Protein AF-A0A662MWC7-F1 (afdb_monomer)

Mean predicted aligned error: 15.46 Å

Radius of gyration: 31.75 Å; Cα contacts (8 Å, |Δi|>4): 359; chains: 1; bounding box: 91×91×70 Å

pLDDT: mean 76.01, std 22.94, range [24.81, 98.19]

Nearest PDB structures (foldseek):
  7fi3-assembly4_D  TM=7.660E-01  e=2.149E-28  Thermococcus kodakarensis KOD1
  3pam-assembly2_B  TM=5.830E-01  e=8.153E-03  Bartonella henselae
  2noo-assembly1_A  TM=5.501E-01  e=2.279E-02  Escherichia coli K-12
  8j5u-assembly1_A  TM=5.931E-01  e=1.239E-01  Mycobacterium tuberculosis H37Rv
  4i8c-assembly1_A  TM=5.454E-01  e=1.166E-01  Escherichia coli K-12

Foldseek 3Di:
DQVVCVVVVWGWDADPLAIDTNNHGAEAEEEAEQPDPSNVVLVVVQVVVVNNHHHYHYHHDHDVVSCCVPLVDDCVVVPHQYYRDDDDFDADDPQDLPPLVPQQDLNDDDSPNNPDHDDPVNPPFDFLQNLCCVCQVHDNLNSLVVLVADQCNDPVSCVVRRRPGLNQLSCCSNVQDGPRDGPPDPSSSVRSVSSSVSRSVVPDPDDDDDDDDDDDDDDPQKDFPDARPTPGCVDPNRVVRIDGHDDPQDFDQDFDADDDPDDDGDGDGDRDRDDDDDDDDDDDDDDDDDDDPPPVVVVCVVVVVVVVVPD

Secondary structure (DSSP, 8-state):
-HHHHHHTT--EEEETTEEEETTEE-EEEEEEESSSTHHHHHHHHHHHHHHHT-EEEEEEE-HHHHHHHHTSS-GGG---SEE---PPP----TT-SSHHHHHT-TTS---GGGT----GGG-----HHHHHHHHTTT-HHHHHHHHT-SSS-SHHHHGGGTT--HHHHHHHHHHSEETTEE--SHHHHHHHHHHHHHHHHHH---PPP----------TTEEES--BTTTBTTSHHHHHTEEEPPP-------------SSS---------------------------SSTTSSSTTTHHHHHSSSS--

Structure (mmCIF, N/CA/C/O backbone):
data_AF-A0A662MWC7-F1
#
_entry.id   AF-A0A662MWC7-F1
#
loop_
_atom_site.group_PDB
_atom_site.id
_atom_site.type_symbol
_atom_site.label_atom_id
_atom_site.label_alt_id
_atom_site.label_comp_id
_atom_site.label_asym_id
_atom_site.label_entity_id
_atom_site.label_seq_id
_atom_site.pdbx_PDB_ins_code
_atom_site.Cartn_x
_atom_site.Cartn_y
_atom_site.Cartn_z
_atom_site.occupancy
_atom_site.B_iso_or_equiv
_atom_site.auth_seq_id
_atom_site.auth_comp_id
_atom_site.auth_asym_id
_atom_site.auth_atom_id
_atom_site.pdbx_PDB_model_num
ATOM 1 N N . ALA A 1 1 ? 4.818 -7.462 18.284 1.00 73.12 1 ALA A N 1
ATOM 2 C CA . ALA A 1 1 ? 3.768 -6.506 18.697 1.00 73.12 1 ALA A CA 1
ATOM 3 C C . ALA A 1 1 ? 3.954 -6.048 20.146 1.00 73.12 1 ALA A C 1
ATOM 5 O O . ALA A 1 1 ? 4.579 -5.020 20.323 1.00 73.12 1 ALA A O 1
ATOM 6 N N . ALA A 1 2 ? 3.540 -6.799 21.178 1.00 84.25 2 ALA A N 1
ATOM 7 C CA . ALA A 1 2 ? 3.626 -6.328 22.576 1.00 84.25 2 ALA A CA 1
ATOM 8 C C . ALA A 1 2 ? 5.040 -5.892 23.018 1.00 84.25 2 ALA A C 1
ATOM 10 O O . ALA A 1 2 ? 5.205 -4.824 23.593 1.00 84.25 2 ALA A O 1
ATOM 11 N N . LYS A 1 3 ? 6.078 -6.664 22.657 1.00 85.75 3 LYS A N 1
ATOM 12 C CA . LYS A 1 3 ? 7.483 -6.291 22.910 1.00 85.75 3 LYS A CA 1
ATOM 13 C C . LYS A 1 3 ? 7.921 -5.008 22.191 1.00 85.75 3 LYS A C 1
ATOM 15 O O . LYS A 1 3 ? 8.756 -4.295 22.721 1.00 85.75 3 LYS A O 1
ATOM 20 N N . GLU A 1 4 ? 7.391 -4.736 20.998 1.00 80.19 4 GLU A N 1
ATOM 21 C CA . GLU A 1 4 ? 7.702 -3.512 20.240 1.00 80.19 4 GLU A CA 1
ATOM 22 C C . GLU A 1 4 ? 7.032 -2.300 20.888 1.00 80.19 4 GLU A C 1
ATOM 24 O O . GLU A 1 4 ? 7.692 -1.309 21.166 1.00 80.19 4 GLU A O 1
ATOM 29 N N . VAL A 1 5 ? 5.746 -2.424 21.226 1.00 85.38 5 VAL A N 1
ATOM 30 C CA . VAL A 1 5 ? 4.970 -1.374 21.903 1.00 85.38 5 VAL A CA 1
ATOM 31 C C . VAL A 1 5 ? 5.592 -1.007 23.260 1.00 85.38 5 VAL A C 1
ATOM 33 O O . VAL A 1 5 ? 5.710 0.172 23.587 1.00 85.38 5 VAL A O 1
ATOM 36 N N . ALA A 1 6 ? 6.100 -2.003 23.996 1.00 89.69 6 ALA A N 1
ATOM 37 C CA . ALA A 1 6 ? 6.803 -1.794 25.261 1.00 89.69 6 ALA A CA 1
ATOM 38 C C . ALA A 1 6 ? 8.090 -0.962 25.125 1.00 89.69 6 ALA A C 1
ATOM 40 O O . ALA A 1 6 ? 8.406 -0.189 26.027 1.00 89.69 6 ALA A O 1
ATOM 41 N N . LYS A 1 7 ? 8.819 -1.059 24.000 1.00 90.19 7 LYS A N 1
ATOM 42 C CA . LYS A 1 7 ? 10.012 -0.221 23.754 1.00 90.19 7 LYS A CA 1
ATOM 43 C C . LYS A 1 7 ? 9.661 1.266 23.673 1.00 90.19 7 LYS A C 1
ATOM 45 O O . LYS A 1 7 ? 10.505 2.102 23.975 1.00 90.19 7 LYS A O 1
ATOM 50 N N . SER A 1 8 ? 8.429 1.584 23.283 1.00 86.75 8 SER A N 1
ATOM 51 C CA . SER A 1 8 ? 7.905 2.949 23.214 1.00 86.75 8 SER A CA 1
ATOM 52 C C . SER A 1 8 ? 7.228 3.404 24.513 1.00 86.75 8 SER A C 1
ATOM 54 O O . SER A 1 8 ? 6.615 4.463 24.522 1.00 86.75 8 SER A O 1
ATOM 56 N N . GLY A 1 9 ? 7.326 2.633 25.605 1.00 92.62 9 GLY A N 1
ATOM 57 C CA . GLY A 1 9 ? 6.738 2.990 26.902 1.00 92.62 9 GLY A CA 1
ATOM 58 C C . GLY A 1 9 ? 5.233 2.732 27.017 1.00 92.62 9 GLY A C 1
ATOM 59 O O . GLY A 1 9 ? 4.618 3.183 27.978 1.00 92.62 9 GLY A O 1
ATOM 60 N N . HIS A 1 10 ? 4.654 1.999 26.066 1.00 95.06 10 HIS A N 1
ATOM 61 C CA . HIS A 1 10 ? 3.232 1.671 26.017 1.00 95.06 10 HIS A CA 1
ATOM 62 C C . HIS A 1 10 ? 2.989 0.187 26.318 1.00 95.06 10 HIS A C 1
ATOM 64 O O . HIS A 1 10 ? 3.898 -0.646 26.276 1.00 95.06 10 HIS A O 1
ATOM 70 N N . THR A 1 11 ? 1.740 -0.178 26.575 1.00 95.56 11 THR A N 1
ATOM 71 C CA . THR A 1 11 ? 1.322 -1.549 26.877 1.00 95.56 11 THR A CA 1
ATOM 72 C C . THR A 1 11 ? 0.333 -2.064 25.838 1.00 95.56 11 THR A C 1
ATOM 74 O O . THR A 1 11 ? -0.548 -1.345 25.380 1.00 95.56 11 THR A O 1
ATOM 77 N N . LEU A 1 12 ? 0.481 -3.333 25.449 1.00 95.56 12 LEU A N 1
ATOM 78 C CA . LEU A 1 12 ? -0.471 -4.047 24.597 1.00 95.56 12 LEU A CA 1
ATOM 79 C C . LEU A 1 12 ? -0.677 -5.445 25.169 1.00 95.56 12 LEU A C 1
ATOM 81 O O . LEU A 1 12 ? 0.253 -6.255 25.195 1.00 95.56 12 LEU A O 1
ATOM 85 N N . GLU A 1 13 ? -1.895 -5.735 25.598 1.00 95.44 13 GLU A N 1
ATOM 86 C CA . GLU A 1 13 ? -2.223 -6.959 26.322 1.00 95.44 13 GLU A CA 1
ATOM 87 C C . GLU A 1 13 ? -3.579 -7.525 25.904 1.00 95.44 13 GLU A C 1
ATOM 89 O O . GLU A 1 13 ? -4.449 -6.808 25.412 1.00 95.44 13 GLU A O 1
ATOM 94 N N . LYS A 1 14 ? -3.758 -8.837 26.085 1.00 95.50 14 LYS A N 1
ATOM 95 C CA . LYS A 1 14 ? -5.033 -9.514 25.840 1.00 95.50 14 LYS A CA 1
ATOM 96 C C . LYS A 1 14 ? -5.654 -9.910 27.179 1.00 95.50 14 LYS A C 1
ATOM 98 O O . LYS A 1 14 ? -5.115 -10.784 27.852 1.00 95.50 14 LYS A O 1
ATOM 103 N N . LYS A 1 15 ? -6.774 -9.285 27.546 1.00 94.94 15 LYS A N 1
ATOM 104 C CA . LYS A 1 15 ? -7.558 -9.550 28.766 1.00 94.94 15 LYS A CA 1
ATOM 105 C C . LYS A 1 15 ? -8.944 -10.039 28.367 1.00 94.94 15 LYS A C 1
ATOM 107 O O . LYS A 1 15 ? -9.547 -9.472 27.463 1.00 94.94 15 LYS A O 1
ATOM 112 N N . ASP A 1 16 ? -9.417 -11.126 28.973 1.00 93.75 16 ASP A N 1
ATOM 113 C CA . ASP A 1 16 ? -10.750 -11.700 28.709 1.00 93.75 16 ASP A CA 1
ATOM 114 C C . ASP A 1 16 ? -11.055 -11.916 27.215 1.00 93.75 16 ASP A C 1
ATOM 116 O O . ASP A 1 16 ? -12.152 -11.683 26.713 1.00 93.75 16 ASP A O 1
ATOM 120 N N . GLY A 1 17 ? -10.033 -12.335 26.461 1.00 94.56 17 GLY A N 1
ATOM 121 C CA . GLY A 1 17 ? -10.140 -12.558 25.020 1.00 94.56 17 GLY A CA 1
ATOM 122 C C . GLY A 1 17 ? -10.140 -11.286 24.162 1.00 94.56 17 GLY A C 1
ATOM 123 O O . GLY A 1 17 ? -10.135 -11.416 22.937 1.00 94.56 17 GLY A O 1
ATOM 124 N N . LYS A 1 18 ? -10.073 -10.089 24.757 1.00 96.69 18 LYS A N 1
ATOM 125 C CA . LYS A 1 18 ? -10.023 -8.795 24.066 1.00 96.69 18 LYS A CA 1
ATOM 126 C C . LYS A 1 18 ? -8.656 -8.115 24.177 1.00 96.69 18 LYS A C 1
ATOM 128 O O . LYS A 1 18 ? -7.954 -8.272 25.170 1.00 96.69 18 LYS A O 1
ATOM 133 N N . TRP A 1 19 ? -8.260 -7.387 23.138 1.00 96.88 19 TRP A N 1
ATOM 134 C CA . TRP A 1 19 ? -7.019 -6.614 23.098 1.00 96.88 19 TRP A CA 1
ATOM 135 C C . TRP A 1 19 ? -7.206 -5.235 23.727 1.00 96.88 19 TRP A C 1
ATOM 137 O O . TRP A 1 19 ? -8.178 -4.545 23.421 1.00 96.88 19 TRP A O 1
ATOM 147 N N . TYR A 1 20 ? -6.232 -4.828 24.536 1.00 96.31 20 TYR A N 1
ATOM 148 C CA . TYR A 1 20 ? -6.162 -3.531 25.196 1.00 96.31 20 TYR A CA 1
ATOM 149 C C . TYR A 1 20 ? -4.807 -2.880 24.930 1.00 96.31 20 TYR A C 1
ATOM 151 O O . TYR A 1 20 ? -3.774 -3.544 25.031 1.00 96.31 20 TYR A O 1
ATOM 159 N N . PHE A 1 21 ? -4.823 -1.593 24.596 1.00 95.12 21 PHE A N 1
ATOM 160 C CA . PHE A 1 21 ? -3.651 -0.735 24.474 1.00 95.12 21 PHE A CA 1
ATOM 161 C C . PHE A 1 21 ? -3.729 0.326 25.572 1.00 95.12 21 PHE A C 1
ATOM 163 O O . PHE A 1 21 ? -4.716 1.051 25.637 1.00 95.12 21 PHE A O 1
ATOM 170 N N . ASP A 1 22 ? -2.741 0.378 26.465 1.00 95.88 22 ASP A N 1
ATOM 171 C CA . ASP A 1 22 ? -2.746 1.269 27.641 1.00 95.88 22 ASP A CA 1
ATOM 172 C C . ASP A 1 22 ? -4.031 1.203 28.476 1.00 95.88 22 ASP A C 1
ATOM 174 O O . ASP A 1 22 ? -4.549 2.203 28.963 1.00 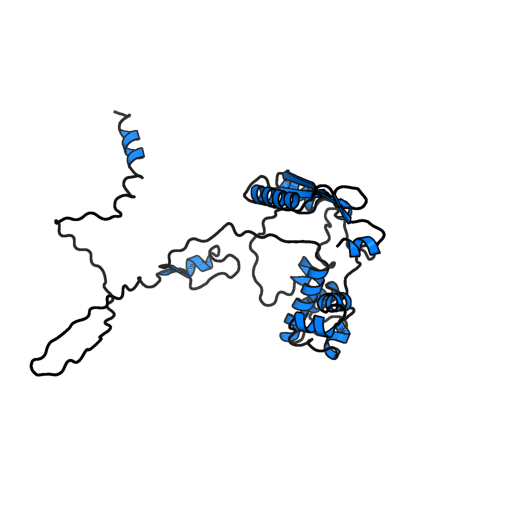95.88 22 ASP A O 1
ATOM 178 N N . GLY A 1 23 ? -4.556 -0.012 28.645 1.00 95.00 23 GLY A N 1
ATOM 179 C CA . GLY A 1 23 ? -5.786 -0.261 29.397 1.00 95.00 23 GLY A CA 1
ATOM 180 C C . GLY A 1 23 ? -7.081 0.062 28.644 1.00 95.00 23 GLY A C 1
ATOM 181 O O . GLY A 1 23 ? -8.147 -0.319 29.122 1.00 95.00 23 GLY A O 1
ATOM 182 N N . GLU A 1 24 ? -7.012 0.660 27.453 1.00 95.62 24 GLU A N 1
ATOM 183 C CA . GLU A 1 24 ? -8.168 0.962 26.605 1.00 95.62 24 GLU A CA 1
ATOM 184 C C . GLU A 1 24 ? -8.395 -0.137 25.553 1.00 95.62 24 GLU A C 1
ATOM 186 O O . GLU A 1 24 ? -7.431 -0.615 24.948 1.00 95.62 24 GLU A O 1
ATOM 191 N N . PRO A 1 25 ? -9.643 -0.569 25.286 1.00 95.44 25 PRO A N 1
ATOM 192 C CA . PRO A 1 25 ? -9.911 -1.569 24.258 1.00 95.44 25 PRO A CA 1
ATOM 193 C C . PRO A 1 25 ? -9.405 -1.125 22.882 1.00 95.44 25 PRO A C 1
ATOM 195 O O . PRO A 1 25 ? -9.712 -0.028 22.414 1.00 95.44 25 PRO A O 1
ATOM 198 N N . VAL A 1 26 ? -8.710 -2.014 22.172 1.00 95.12 26 VAL A N 1
ATOM 199 C CA . VAL A 1 26 ? -8.288 -1.749 20.792 1.00 95.12 26 VAL A CA 1
ATOM 200 C C . VAL A 1 26 ? -9.518 -1.790 19.883 1.00 95.12 26 VAL A C 1
ATOM 202 O O . VAL A 1 26 ? -10.005 -2.866 19.512 1.00 95.12 26 VAL A O 1
ATOM 205 N N . LYS A 1 27 ? -10.038 -0.602 19.550 1.00 95.06 27 LYS A N 1
ATOM 206 C CA . LYS A 1 27 ? -11.213 -0.423 18.694 1.00 95.06 27 LYS A CA 1
ATOM 207 C C . LYS A 1 27 ? -10.827 -0.347 17.215 1.00 95.06 27 LYS A C 1
ATOM 209 O O . LYS A 1 27 ? -9.976 0.448 16.831 1.00 95.06 27 LYS A O 1
ATOM 214 N N . ILE A 1 28 ? -11.517 -1.127 16.387 1.00 94.31 28 ILE A N 1
ATOM 215 C CA . ILE A 1 28 ? -11.429 -1.104 14.927 1.00 94.31 28 ILE A CA 1
ATOM 216 C C . ILE A 1 28 ? -12.777 -0.658 14.357 1.00 94.31 28 ILE A C 1
ATOM 218 O O . ILE A 1 28 ? -13.810 -1.268 14.620 1.00 94.31 28 ILE A O 1
ATOM 222 N N . VAL A 1 29 ? -12.772 0.402 13.556 1.00 95.38 29 VAL A N 1
ATOM 223 C CA . VAL A 1 29 ? -13.946 0.927 12.858 1.00 95.38 29 VAL A CA 1
ATOM 224 C C . VAL A 1 29 ? -13.877 0.539 11.381 1.00 95.38 29 VAL A C 1
ATOM 226 O O . VAL A 1 29 ? -12.970 0.953 10.659 1.00 95.38 29 VAL A O 1
ATOM 229 N N . GLY A 1 30 ? -14.847 -0.248 10.926 1.00 94.81 30 GLY A N 1
ATOM 230 C CA . GLY A 1 30 ? -15.009 -0.642 9.529 1.00 94.81 30 GLY A CA 1
ATOM 231 C C . GLY A 1 30 ? -16.075 0.183 8.821 1.00 94.81 30 GLY A C 1
ATOM 232 O O . GLY A 1 30 ? -17.088 0.523 9.427 1.00 94.81 30 GLY A O 1
ATOM 233 N N . ILE A 1 31 ? -15.884 0.475 7.537 1.00 94.81 31 ILE A N 1
ATOM 234 C CA . ILE A 1 31 ? -16.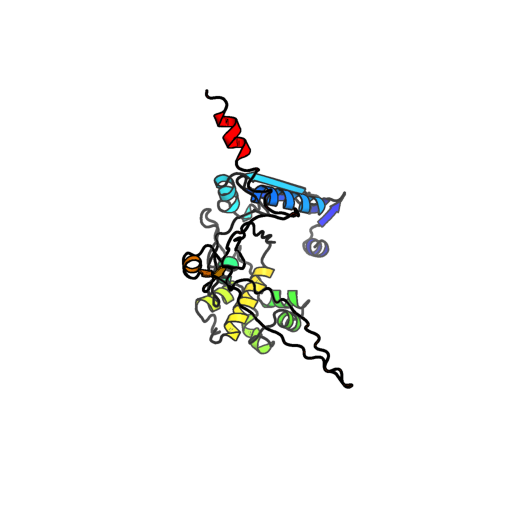893 1.106 6.678 1.00 94.81 31 ILE A CA 1
ATOM 235 C C . ILE A 1 31 ? -17.325 0.096 5.609 1.00 94.81 31 ILE A C 1
ATOM 237 O O . ILE A 1 31 ? -16.505 -0.372 4.824 1.00 94.81 31 ILE A O 1
ATOM 241 N N . GLY A 1 32 ? -18.614 -0.233 5.573 1.00 93.88 32 GLY A N 1
ATOM 242 C CA . GLY A 1 32 ? -19.217 -1.110 4.569 1.00 93.88 32 GLY A CA 1
ATOM 243 C C . GLY A 1 32 ? -20.199 -0.357 3.680 1.00 93.88 32 GLY A C 1
ATOM 244 O O . GLY A 1 32 ? -20.857 0.586 4.123 1.00 93.88 32 GLY A O 1
ATOM 245 N N . ARG A 1 33 ? -20.308 -0.768 2.418 1.00 91.94 33 ARG A N 1
ATOM 246 C CA . ARG A 1 33 ? -21.269 -0.212 1.450 1.00 91.94 33 ARG A CA 1
ATOM 247 C C . ARG A 1 33 ? -22.595 -0.957 1.586 1.00 91.94 33 ARG A C 1
ATOM 249 O O . ARG A 1 33 ? -22.572 -2.166 1.755 1.00 91.94 33 ARG A O 1
ATOM 256 N N . SER A 1 34 ? -23.736 -0.273 1.544 1.00 93.19 34 SER A N 1
ATOM 257 C CA . SER A 1 34 ? -25.057 -0.900 1.726 1.00 93.19 34 SER A CA 1
ATOM 258 C C . SER A 1 34 ? -25.656 -1.511 0.455 1.00 93.19 34 SER A C 1
ATOM 260 O O . SER A 1 34 ? -26.642 -2.239 0.542 1.00 93.19 34 SER A O 1
ATOM 262 N N . GLU A 1 35 ? -25.106 -1.183 -0.712 1.00 88.62 35 GLU A N 1
ATOM 263 C CA . GLU A 1 35 ? -25.756 -1.362 -2.012 1.00 88.62 35 GLU A CA 1
ATOM 264 C C . GLU A 1 35 ? -25.540 -2.735 -2.647 1.00 88.62 35 GLU A C 1
ATOM 266 O O . GLU A 1 35 ? -26.291 -3.093 -3.552 1.00 88.62 35 GLU A O 1
ATOM 271 N N . ASP A 1 36 ? -24.520 -3.476 -2.220 1.00 86.88 36 ASP A N 1
ATOM 272 C CA . ASP A 1 36 ? -24.078 -4.702 -2.882 1.00 86.88 36 ASP A CA 1
ATOM 273 C C . ASP A 1 36 ? -23.282 -5.615 -1.926 1.00 86.88 36 ASP A C 1
ATOM 275 O O . ASP A 1 36 ? -23.294 -5.421 -0.705 1.00 86.88 36 ASP A O 1
ATOM 279 N N . GLU A 1 37 ? -22.615 -6.632 -2.477 1.00 87.44 37 GLU A N 1
ATOM 280 C CA . GLU A 1 37 ? -21.872 -7.679 -1.761 1.00 87.44 37 GLU A CA 1
ATOM 281 C C . GLU A 1 37 ? -20.836 -7.168 -0.747 1.00 87.44 37 GLU A C 1
ATOM 283 O O . GLU A 1 37 ? -20.537 -7.842 0.240 1.00 87.44 37 GLU A O 1
ATOM 288 N N . ARG A 1 38 ? -20.353 -5.933 -0.916 1.00 88.81 38 ARG A N 1
ATOM 289 C CA . ARG A 1 38 ? -19.415 -5.282 0.011 1.00 88.81 38 ARG A CA 1
ATOM 290 C C . ARG A 1 38 ? -19.983 -5.141 1.423 1.00 88.81 38 ARG A C 1
ATOM 292 O O . ARG A 1 38 ? -19.226 -5.053 2.390 1.00 88.81 38 ARG A O 1
ATOM 299 N N . LYS A 1 39 ? -21.312 -5.119 1.572 1.00 92.44 39 LYS A N 1
ATOM 300 C CA . LYS A 1 39 ? -21.966 -5.158 2.886 1.00 92.44 39 LYS A CA 1
ATOM 301 C C . LYS A 1 39 ? -21.601 -6.432 3.641 1.00 92.44 39 LYS A C 1
ATOM 303 O O . LYS A 1 39 ? -21.203 -6.363 4.805 1.00 92.44 39 LYS A O 1
ATOM 308 N N . ASP A 1 40 ? -21.778 -7.569 2.981 1.00 92.06 40 ASP A N 1
ATOM 309 C CA . ASP A 1 40 ? -21.610 -8.888 3.580 1.00 92.06 40 ASP A CA 1
ATOM 310 C C . ASP A 1 40 ? -20.122 -9.138 3.865 1.00 92.06 40 ASP A C 1
ATOM 312 O O . ASP A 1 40 ? -19.770 -9.622 4.942 1.00 92.06 40 ASP A O 1
ATOM 316 N N . GLU A 1 41 ? -19.240 -8.679 2.972 1.00 91.12 41 GLU A N 1
ATOM 317 C CA . GLU A 1 41 ? -17.788 -8.658 3.180 1.00 91.12 41 GLU A CA 1
ATOM 318 C C . GLU A 1 41 ? -17.402 -7.847 4.429 1.00 91.12 41 GLU A C 1
ATOM 320 O O . GLU A 1 41 ? -16.690 -8.343 5.307 1.00 91.12 41 GLU A O 1
ATOM 325 N N . ALA A 1 42 ? -17.915 -6.619 4.572 1.00 93.12 42 ALA A N 1
ATOM 326 C CA . ALA A 1 42 ? -17.601 -5.767 5.719 1.00 93.12 42 ALA A CA 1
ATOM 327 C C . ALA A 1 42 ? -18.045 -6.406 7.044 1.00 93.12 42 ALA A C 1
ATOM 329 O O . ALA A 1 42 ? -17.332 -6.334 8.050 1.00 93.12 42 ALA A O 1
ATOM 330 N N . GLN A 1 43 ? -19.214 -7.053 7.047 1.00 95.25 43 GLN A N 1
ATOM 331 C CA . GLN A 1 43 ? -19.723 -7.783 8.205 1.00 95.25 43 GLN A CA 1
ATOM 332 C C . GLN A 1 43 ? -18.861 -9.007 8.526 1.00 95.25 43 GLN A C 1
ATOM 334 O O . GLN A 1 43 ? -18.528 -9.228 9.692 1.00 95.25 43 GLN A O 1
ATOM 339 N N . TYR A 1 44 ? -18.460 -9.774 7.513 1.00 94.31 44 TYR A N 1
ATOM 340 C CA . TYR A 1 44 ? -17.599 -10.938 7.684 1.00 94.31 44 TYR A CA 1
ATOM 341 C C . TYR A 1 44 ? -16.226 -10.558 8.252 1.00 94.31 44 TYR A C 1
ATOM 343 O O . TYR A 1 44 ? -15.795 -11.134 9.255 1.00 94.31 44 TYR A O 1
ATOM 351 N N . ILE A 1 45 ? -15.570 -9.541 7.682 1.00 93.06 45 ILE A N 1
ATOM 352 C CA . ILE A 1 45 ? -14.298 -9.008 8.193 1.00 93.06 45 ILE A CA 1
ATOM 353 C C . ILE A 1 45 ? -14.458 -8.579 9.653 1.00 93.06 45 ILE A C 1
ATOM 355 O O . ILE A 1 45 ? -13.624 -8.923 10.494 1.00 93.06 45 ILE A O 1
ATOM 359 N N . GLY A 1 46 ? -15.558 -7.891 9.978 1.00 95.38 46 GLY A N 1
ATOM 360 C CA . GLY A 1 46 ? -15.867 -7.503 11.349 1.00 95.38 46 GLY A CA 1
ATOM 361 C C . GLY A 1 46 ? -15.905 -8.694 12.307 1.00 95.38 46 GLY A C 1
ATOM 362 O O . GLY A 1 46 ? -15.209 -8.688 13.320 1.00 95.38 46 GLY A O 1
ATOM 363 N N . GLN A 1 47 ? -16.623 -9.760 11.949 1.00 97.00 47 GLN A N 1
ATOM 364 C CA . GLN A 1 47 ? -16.706 -10.981 12.760 1.00 97.00 47 GLN A CA 1
ATOM 365 C C . GLN A 1 47 ? -15.348 -11.674 12.933 1.00 97.00 47 GLN A C 1
ATOM 367 O O . GLN A 1 47 ? -15.044 -12.191 14.012 1.00 97.00 47 GLN A O 1
ATOM 372 N N . VAL A 1 48 ? -14.520 -11.713 11.885 1.00 95.69 48 VAL A N 1
ATOM 373 C CA . VAL A 1 48 ? -13.163 -12.277 11.962 1.00 95.69 48 VAL A CA 1
ATOM 374 C C . VAL A 1 48 ? -12.306 -11.479 12.949 1.00 95.69 48 VAL A C 1
ATOM 376 O O . VAL A 1 48 ? -11.633 -12.067 13.798 1.00 95.69 48 VAL A O 1
ATOM 379 N N . LEU A 1 49 ? -12.368 -10.148 12.894 1.00 95.00 49 LEU A N 1
ATOM 380 C CA . LEU A 1 49 ? -11.630 -9.265 13.799 1.00 95.00 49 LEU A CA 1
ATOM 381 C C . LEU A 1 49 ? -12.128 -9.366 15.250 1.00 95.00 49 LEU A C 1
ATOM 383 O O . LEU A 1 49 ? -11.323 -9.401 16.183 1.00 95.00 49 LEU A O 1
ATOM 387 N N . GLU A 1 50 ? -13.436 -9.490 15.465 1.00 96.69 50 GLU A N 1
ATOM 388 C CA . GLU A 1 50 ? -13.994 -9.715 16.802 1.00 96.69 50 GLU A CA 1
ATOM 389 C C . GLU A 1 50 ? -13.506 -11.030 17.412 1.00 96.69 50 GLU A C 1
ATOM 391 O O . GLU A 1 50 ? -13.101 -11.043 18.578 1.00 96.69 50 GLU A O 1
ATOM 396 N N . LYS A 1 51 ? -13.483 -12.112 16.617 1.00 96.62 51 LYS A N 1
ATOM 397 C CA . LYS A 1 51 ? -12.935 -13.422 17.016 1.00 96.62 51 LYS A CA 1
ATOM 398 C C . LYS A 1 51 ? -11.437 -13.354 17.313 1.00 96.62 51 LYS A C 1
ATOM 400 O O . LYS A 1 51 ? -10.958 -14.045 18.210 1.00 96.62 51 LYS A O 1
ATOM 405 N N . ALA A 1 52 ? -10.695 -12.501 16.607 1.00 95.31 52 ALA A N 1
ATOM 406 C CA . ALA A 1 52 ? -9.282 -12.251 16.892 1.00 95.31 52 ALA A CA 1
ATOM 407 C C . ALA A 1 52 ? -9.058 -11.500 18.224 1.00 95.31 52 ALA A C 1
ATOM 409 O O . ALA A 1 52 ? -7.948 -11.524 18.772 1.00 95.31 52 ALA A O 1
ATOM 410 N N . GLY A 1 53 ? -10.115 -10.904 18.786 1.00 96.06 53 GLY A N 1
ATOM 411 C CA . GLY A 1 53 ? -10.113 -10.230 20.080 1.00 96.06 53 GLY A CA 1
ATOM 412 C C . GLY A 1 53 ? -10.188 -8.709 19.995 1.00 96.06 53 GLY A C 1
ATOM 413 O O . GLY A 1 53 ? -9.931 -8.040 20.987 1.00 96.06 53 GLY A O 1
ATOM 414 N N . PHE A 1 54 ? -10.511 -8.122 18.846 1.00 97.00 54 PHE A N 1
ATOM 415 C CA . PHE A 1 54 ? -10.688 -6.672 18.757 1.00 97.00 54 PHE A CA 1
ATOM 416 C C . PHE A 1 54 ? -12.098 -6.252 19.181 1.00 97.00 54 PHE A C 1
ATOM 418 O O . PHE A 1 54 ? -13.049 -7.043 19.143 1.00 97.00 54 PHE A O 1
ATOM 425 N N . THR A 1 55 ? -12.242 -4.997 19.593 1.00 96.56 55 THR A N 1
ATOM 426 C CA . THR A 1 55 ? -13.550 -4.339 19.672 1.00 96.56 55 THR A CA 1
ATOM 427 C C . THR A 1 55 ? -13.844 -3.768 18.295 1.00 96.56 55 THR A C 1
ATOM 429 O O . THR A 1 55 ? -13.043 -2.990 17.790 1.00 96.56 55 THR A O 1
ATOM 432 N N . VAL A 1 56 ? -14.950 -4.154 17.659 1.00 97.19 56 VAL A N 1
ATOM 433 C CA . VAL A 1 56 ? -15.204 -3.794 16.257 1.00 97.19 56 VAL A CA 1
ATOM 434 C C . VAL A 1 56 ? -16.522 -3.040 16.114 1.00 97.19 56 VAL A C 1
ATOM 436 O O . VAL A 1 56 ? -17.503 -3.345 16.780 1.00 97.19 56 VAL A O 1
ATOM 439 N N . ASP A 1 57 ? -16.525 -2.023 15.258 1.00 97.19 57 ASP A N 1
ATOM 440 C CA . ASP A 1 57 ? -17.679 -1.186 14.926 1.00 97.19 57 ASP A CA 1
ATOM 441 C C . ASP A 1 57 ? -17.765 -1.059 13.400 1.00 97.19 57 ASP A C 1
ATOM 443 O O . ASP A 1 57 ? -17.013 -0.298 12.788 1.00 97.19 57 ASP A O 1
ATOM 447 N N . VAL A 1 58 ? -18.631 -1.860 12.771 1.00 97.19 58 VAL A N 1
ATOM 448 C CA . VAL A 1 58 ? -18.822 -1.856 11.312 1.00 97.19 58 VAL A CA 1
ATOM 449 C C . VAL A 1 58 ? -20.009 -0.972 10.943 1.00 97.19 58 VAL A C 1
ATOM 451 O O . VAL A 1 58 ? -21.164 -1.295 11.220 1.00 97.19 58 VAL A O 1
ATOM 454 N N . LYS A 1 59 ? -19.729 0.131 10.251 1.00 96.88 59 LYS A N 1
ATOM 455 C CA . LYS A 1 59 ? -20.719 1.103 9.782 1.00 96.88 59 LYS A CA 1
ATOM 456 C C . LYS A 1 59 ? -21.116 0.790 8.347 1.00 96.88 59 LYS A C 1
ATOM 458 O O . LYS A 1 59 ? -20.355 1.063 7.421 1.00 96.88 59 LYS A O 1
ATOM 463 N N . ILE A 1 60 ? -22.317 0.249 8.162 1.00 97.12 60 ILE A N 1
ATOM 464 C CA . ILE A 1 60 ? -22.902 0.031 6.833 1.00 97.12 60 ILE A CA 1
ATOM 465 C C . ILE A 1 60 ? -23.613 1.308 6.382 1.00 97.12 60 ILE A C 1
ATOM 467 O O . ILE A 1 60 ? -24.590 1.724 7.002 1.00 97.12 60 ILE A O 1
ATOM 471 N N . VAL A 1 61 ? -23.115 1.936 5.316 1.00 96.25 61 VAL A N 1
ATOM 472 C CA . VAL A 1 61 ? -23.574 3.250 4.838 1.00 96.25 61 VAL A CA 1
ATOM 473 C C . VAL A 1 61 ? -23.655 3.314 3.306 1.00 96.25 61 VAL A C 1
ATOM 475 O O . VAL A 1 61 ? -23.026 2.528 2.595 1.00 96.25 61 VAL A O 1
ATOM 478 N N . ASP A 1 62 ? -24.427 4.270 2.782 1.00 95.12 62 ASP A N 1
ATOM 479 C CA . ASP A 1 62 ? -24.538 4.525 1.339 1.00 95.12 62 ASP A CA 1
ATOM 480 C C . ASP A 1 62 ? -23.263 5.160 0.743 1.00 95.12 62 ASP A C 1
ATOM 482 O O . ASP A 1 62 ? -22.336 5.551 1.459 1.00 95.12 62 ASP A O 1
ATOM 486 N N . ARG A 1 63 ? -23.222 5.303 -0.591 1.00 90.31 63 ARG A N 1
ATOM 487 C CA . ARG A 1 63 ? -22.017 5.727 -1.336 1.00 90.31 63 ARG A CA 1
ATOM 488 C C . ARG A 1 63 ? -21.546 7.095 -0.954 1.00 90.31 63 ARG A C 1
ATOM 490 O O . ARG A 1 63 ? -20.349 7.309 -0.785 1.00 90.31 63 ARG A O 1
ATOM 497 N N . ARG A 1 64 ? -22.487 8.021 -0.864 1.00 92.06 64 ARG A N 1
ATOM 498 C CA . ARG A 1 64 ? -22.186 9.413 -0.582 1.00 92.06 64 ARG A CA 1
ATOM 499 C C . ARG A 1 64 ? -21.612 9.521 0.824 1.00 92.06 64 ARG A C 1
ATOM 501 O O . ARG A 1 64 ? -20.584 10.168 1.003 1.00 92.06 64 ARG A O 1
ATOM 508 N N . THR A 1 65 ? -22.224 8.830 1.781 1.00 94.50 65 THR A N 1
ATOM 509 C CA . THR A 1 65 ? -21.761 8.798 3.169 1.00 94.50 65 THR A CA 1
ATOM 510 C C . THR A 1 65 ? -20.388 8.128 3.297 1.00 94.50 65 THR A C 1
ATOM 512 O O . THR A 1 65 ? -19.488 8.713 3.900 1.00 94.50 65 THR A O 1
ATOM 515 N N . ALA A 1 66 ? -20.179 6.959 2.679 1.00 92.12 66 ALA A N 1
ATOM 516 C CA . ALA A 1 66 ? -18.884 6.270 2.669 1.00 92.12 66 ALA A CA 1
ATOM 517 C C . ALA A 1 66 ? -17.777 7.150 2.073 1.00 92.12 66 ALA A C 1
ATOM 519 O O . ALA A 1 66 ? -16.753 7.372 2.716 1.00 92.12 66 ALA A O 1
ATOM 520 N N . SER A 1 67 ? -17.995 7.713 0.877 1.00 87.81 67 SER A N 1
ATOM 521 C CA . SER A 1 67 ? -17.017 8.591 0.224 1.00 87.81 67 SER A CA 1
ATOM 522 C C . SER A 1 67 ? -16.697 9.828 1.066 1.00 87.81 67 SER A C 1
ATOM 524 O O . SER A 1 67 ? -15.538 10.237 1.126 1.00 87.81 67 SER A O 1
ATOM 526 N N . GLY A 1 68 ? -17.698 10.386 1.755 1.00 89.31 68 GLY A N 1
ATOM 527 C CA . GLY A 1 68 ? -17.509 11.485 2.697 1.00 89.31 68 GLY A CA 1
ATOM 528 C C . GLY A 1 68 ? -16.606 11.119 3.877 1.00 89.31 68 GLY A C 1
ATOM 529 O O . GLY A 1 68 ? -15.765 11.916 4.271 1.00 89.31 68 GLY A O 1
ATOM 530 N N . ILE A 1 69 ? -16.740 9.910 4.427 1.00 88.69 69 ILE A N 1
ATOM 531 C CA . ILE A 1 69 ? -15.905 9.431 5.539 1.00 88.69 69 ILE A CA 1
ATOM 532 C C . ILE A 1 69 ? -14.478 9.107 5.077 1.00 88.69 69 ILE A C 1
ATOM 534 O O . ILE A 1 69 ? -13.527 9.462 5.768 1.00 88.69 69 ILE A O 1
ATOM 538 N N . VAL A 1 70 ? -14.343 8.419 3.941 1.00 85.88 70 VAL A N 1
ATOM 539 C CA . VAL A 1 70 ? -13.083 7.805 3.495 1.00 85.88 70 VAL A CA 1
ATOM 540 C C . VAL A 1 70 ? -12.165 8.802 2.789 1.00 85.88 70 VAL A C 1
ATOM 542 O O . VAL A 1 70 ? -10.972 8.825 3.074 1.00 85.88 70 VAL A O 1
ATOM 545 N N . TYR A 1 71 ? -12.700 9.635 1.889 1.00 82.31 71 TYR A N 1
ATOM 546 C CA . TYR A 1 71 ? -11.883 10.531 1.052 1.00 82.31 71 TYR A CA 1
ATOM 547 C C . TYR A 1 71 ? -11.990 12.001 1.435 1.00 82.31 71 TYR A C 1
ATOM 549 O O . TYR A 1 71 ? -11.142 12.794 1.030 1.00 82.31 71 TYR A O 1
ATOM 557 N N . LEU A 1 72 ? -13.040 12.374 2.173 1.00 84.19 72 LEU A N 1
ATOM 558 C CA . LEU A 1 72 ? -13.340 13.765 2.511 1.00 84.19 72 LEU A CA 1
ATOM 559 C C . LEU A 1 72 ? -13.219 14.047 4.015 1.00 84.19 72 LEU A C 1
ATOM 561 O O . LEU A 1 72 ? -13.890 14.938 4.537 1.00 84.19 72 LEU A O 1
ATOM 565 N N . LYS A 1 73 ? -12.323 13.337 4.713 1.00 80.94 73 LYS A N 1
ATOM 566 C CA . LYS A 1 73 ? -11.895 13.663 6.082 1.00 80.94 73 LYS A CA 1
ATOM 567 C C . LYS A 1 73 ? -10.379 13.634 6.206 1.00 80.94 73 LYS A C 1
ATOM 569 O O . LYS A 1 73 ? -9.709 12.933 5.453 1.00 80.94 73 LYS A O 1
ATOM 574 N N . ASP A 1 74 ? -9.864 14.383 7.176 1.00 79.44 74 ASP A N 1
ATOM 575 C CA . ASP A 1 74 ? -8.443 14.369 7.511 1.00 79.44 74 ASP A CA 1
ATOM 576 C C . ASP A 1 74 ? -8.041 12.979 8.049 1.00 79.44 74 ASP A C 1
ATOM 578 O O . ASP A 1 74 ? -8.604 12.531 9.058 1.00 79.44 74 ASP A O 1
ATOM 582 N N . PRO A 1 75 ? -7.093 12.275 7.400 1.00 76.56 75 PRO A N 1
ATOM 583 C CA . PRO A 1 75 ? -6.655 10.955 7.841 1.00 76.56 75 PRO A CA 1
ATOM 584 C C . PRO A 1 75 ? -5.972 10.968 9.218 1.00 76.56 75 PRO A C 1
ATOM 586 O O . PRO A 1 75 ? -5.985 9.939 9.892 1.00 76.56 75 PRO A O 1
ATOM 589 N N . SER A 1 76 ? -5.435 12.108 9.678 1.00 76.69 76 SER A N 1
ATOM 590 C CA . SER A 1 76 ? -4.856 12.240 11.026 1.00 76.69 76 SER A CA 1
ATOM 591 C C . SER A 1 76 ? -5.887 12.042 12.141 1.00 76.69 76 SER A C 1
ATOM 593 O O . SER A 1 76 ? -5.529 11.639 13.243 1.00 76.69 76 SER A O 1
ATOM 595 N N . GLY A 1 77 ? -7.177 12.240 11.845 1.00 80.88 77 GLY A N 1
ATOM 596 C CA . GLY A 1 77 ? -8.263 11.954 12.780 1.00 80.88 77 GLY A CA 1
ATOM 597 C C . GLY A 1 77 ? -8.517 10.459 13.011 1.00 80.88 77 GLY A C 1
ATOM 598 O O . GLY A 1 77 ? -9.328 10.124 13.869 1.00 80.88 77 GLY A O 1
ATOM 599 N N . TYR A 1 78 ? -7.877 9.571 12.236 1.00 80.50 78 TYR A N 1
ATOM 600 C CA . TYR A 1 78 ? -7.894 8.110 12.398 1.00 80.50 78 TYR A CA 1
ATOM 601 C C . TYR A 1 78 ? -9.294 7.500 12.637 1.00 80.50 78 TYR A C 1
ATOM 603 O O . TYR A 1 78 ? -9.492 6.599 13.449 1.00 80.50 78 TYR A O 1
ATOM 611 N N . GLY A 1 79 ? -10.307 8.025 11.939 1.00 87.62 79 GLY A N 1
ATOM 612 C CA . GLY A 1 79 ? -11.719 7.731 12.220 1.00 87.62 79 GLY A CA 1
ATOM 613 C C . GLY A 1 79 ? -12.250 6.395 11.682 1.00 87.62 79 GLY A C 1
ATOM 614 O O . GLY A 1 79 ? -13.416 6.068 11.925 1.00 87.62 79 GLY A O 1
ATOM 615 N N . TRP A 1 80 ? -11.444 5.661 10.915 1.00 91.38 80 TRP A N 1
ATOM 616 C CA . TRP A 1 80 ? -11.762 4.351 10.346 1.00 91.38 80 TRP A CA 1
ATOM 617 C C . TRP A 1 80 ? -10.475 3.563 10.064 1.00 91.38 80 TRP A C 1
ATOM 619 O O . TRP A 1 80 ? -9.400 4.146 9.941 1.00 91.38 80 TRP A O 1
ATOM 629 N N . ASN A 1 81 ? -10.589 2.238 9.964 1.00 89.50 81 ASN A N 1
ATOM 630 C CA . ASN A 1 81 ? -9.460 1.313 9.829 1.00 89.50 81 ASN A CA 1
ATOM 631 C C . ASN A 1 81 ? -9.537 0.461 8.559 1.00 89.50 81 ASN A C 1
ATOM 633 O O . ASN A 1 81 ? -8.507 0.161 7.964 1.00 89.50 81 ASN A O 1
ATOM 637 N N . PHE A 1 82 ? -10.742 0.074 8.134 1.00 89.81 82 PHE A N 1
ATOM 638 C CA . PHE A 1 82 ? -10.947 -0.610 6.859 1.00 89.81 82 PHE A CA 1
ATOM 639 C C . PHE A 1 82 ? -12.207 -0.112 6.155 1.00 89.81 82 PHE A C 1
ATOM 641 O O . PHE A 1 82 ? -13.143 0.376 6.792 1.00 89.81 82 PHE A O 1
ATOM 648 N N . TYR A 1 83 ? -12.218 -0.245 4.833 1.00 89.44 83 TYR A N 1
ATOM 649 C CA . TYR A 1 83 ? -13.340 0.107 3.976 1.00 89.44 83 TYR A CA 1
ATOM 650 C C . TYR A 1 83 ? -13.429 -0.892 2.822 1.00 89.44 83 TYR A C 1
ATOM 652 O O . TYR A 1 83 ? -12.435 -1.121 2.135 1.00 89.44 83 TYR A O 1
ATOM 660 N N . THR A 1 84 ? -14.604 -1.484 2.616 1.00 88.56 84 THR A N 1
ATOM 661 C CA . THR A 1 84 ? -14.865 -2.382 1.480 1.00 88.56 84 THR A CA 1
ATOM 662 C C . THR A 1 84 ? -15.179 -1.551 0.236 1.00 88.56 84 THR A C 1
ATOM 664 O O . THR A 1 84 ? -16.266 -0.971 0.113 1.00 88.56 84 THR A O 1
ATOM 667 N N . GLU A 1 85 ? -14.219 -1.458 -0.683 1.00 79.94 85 GLU A N 1
ATOM 668 C CA . GLU A 1 85 ? -14.304 -0.663 -1.911 1.00 79.94 85 GLU A CA 1
ATOM 669 C C . GLU A 1 85 ? -14.467 -1.555 -3.154 1.00 79.94 85 GLU A C 1
ATOM 671 O O . GLU A 1 85 ? -14.087 -2.718 -3.150 1.00 79.94 85 GLU A O 1
ATOM 676 N N . GLY A 1 86 ? -15.029 -1.007 -4.238 1.00 76.50 86 GLY A N 1
ATOM 677 C CA . GLY A 1 86 ? -15.028 -1.659 -5.550 1.00 76.50 86 GLY A CA 1
ATOM 678 C C . GLY A 1 86 ? -14.095 -0.925 -6.510 1.00 76.50 86 GLY A C 1
ATOM 679 O O . GLY A 1 86 ? -14.222 0.289 -6.668 1.00 76.50 86 GLY A O 1
ATOM 680 N N . TRP A 1 87 ? -13.194 -1.650 -7.175 1.00 70.75 87 TRP A N 1
ATOM 681 C CA . TRP A 1 87 ? -12.301 -1.086 -8.188 1.00 70.75 87 TRP A CA 1
ATOM 682 C C . TRP A 1 87 ? -12.875 -1.250 -9.593 1.00 70.75 87 TRP A C 1
ATOM 684 O O . TRP A 1 87 ? -13.347 -2.321 -9.972 1.00 70.75 87 TRP A O 1
ATOM 694 N N . ALA A 1 88 ? -12.784 -0.193 -10.401 1.00 65.44 88 ALA A N 1
ATOM 695 C CA . ALA A 1 88 ? -12.991 -0.320 -11.836 1.00 65.44 88 ALA A CA 1
ATOM 696 C C . ALA A 1 88 ? -11.809 -1.081 -12.458 1.00 65.44 88 ALA A C 1
ATOM 698 O O . ALA A 1 88 ? -10.648 -0.821 -12.134 1.00 65.44 88 ALA A O 1
ATOM 699 N N . SER A 1 89 ? -12.099 -1.999 -13.380 1.00 60.03 89 SER A N 1
ATOM 700 C CA . SER A 1 89 ? -11.077 -2.701 -14.158 1.00 60.03 89 SER A CA 1
ATOM 701 C C . SER A 1 89 ? -10.180 -1.697 -14.894 1.00 60.03 89 SER A C 1
ATOM 703 O O . SER A 1 89 ? -10.684 -0.849 -15.632 1.00 60.03 89 SER A O 1
ATOM 705 N N . SER A 1 90 ? -8.860 -1.800 -14.708 1.00 60.38 90 SER A N 1
ATOM 706 C CA . SER A 1 90 ? -7.861 -0.911 -15.322 1.00 60.38 90 SER A CA 1
ATOM 707 C C . SER A 1 90 ? -6.812 -1.703 -16.084 1.00 60.38 90 SER A C 1
ATOM 709 O O . SER A 1 90 ? -6.540 -2.854 -15.743 1.00 60.38 90 SER A O 1
ATOM 711 N N . SER A 1 91 ? -6.202 -1.100 -17.104 1.00 56.91 91 SER A N 1
ATOM 712 C CA . SER A 1 91 ? -5.304 -1.843 -17.977 1.00 56.91 91 SER A CA 1
ATOM 713 C C . SER A 1 91 ? -4.007 -2.293 -17.312 1.00 56.91 91 SER A C 1
ATOM 715 O O . SER A 1 91 ? -3.343 -1.505 -16.636 1.00 56.91 91 SER A O 1
ATOM 717 N N . ASN A 1 92 ? -3.617 -3.545 -17.562 1.00 59.69 92 ASN A N 1
ATOM 718 C CA . ASN A 1 92 ? -2.303 -4.060 -17.201 1.00 59.69 92 ASN A CA 1
ATOM 719 C C . ASN A 1 92 ? -1.262 -3.518 -18.185 1.00 59.69 92 ASN A C 1
ATOM 721 O O . ASN A 1 92 ? -1.345 -3.759 -19.387 1.00 59.69 92 ASN A O 1
ATOM 725 N N . VAL A 1 93 ? -0.280 -2.784 -17.664 1.00 70.44 93 VAL A N 1
ATOM 726 C CA . VAL A 1 93 ? 0.829 -2.221 -18.441 1.00 70.44 93 VAL A CA 1
ATOM 727 C C . VAL A 1 93 ? 2.096 -2.942 -18.003 1.00 70.44 93 VAL A C 1
ATOM 729 O O . VAL A 1 93 ? 2.463 -2.843 -16.834 1.00 70.44 93 VAL A O 1
ATOM 732 N N . LYS A 1 94 ? 2.748 -3.669 -18.926 1.00 75.69 94 LYS A N 1
ATOM 733 C CA . LYS A 1 94 ? 3.977 -4.434 -18.634 1.00 75.69 94 LYS A CA 1
ATOM 734 C C . LYS A 1 94 ? 5.055 -3.539 -18.016 1.00 75.69 94 LYS A C 1
ATOM 736 O O . LYS A 1 94 ? 5.663 -3.924 -17.029 1.00 75.69 94 LYS A O 1
ATOM 741 N N . TYR A 1 95 ? 5.232 -2.345 -18.580 1.00 83.56 95 TYR A N 1
ATOM 742 C CA . TYR A 1 95 ? 6.157 -1.329 -18.085 1.00 83.56 95 TYR A CA 1
ATOM 743 C C . TYR A 1 95 ? 5.372 -0.133 -17.546 1.00 83.56 95 TYR A C 1
ATOM 745 O O . TYR A 1 95 ? 5.298 0.919 -18.179 1.00 83.56 95 TYR A O 1
ATOM 753 N N . SER A 1 96 ? 4.698 -0.305 -16.408 1.00 85.88 96 SER A N 1
ATOM 754 C CA . SER A 1 96 ? 4.061 0.839 -15.760 1.00 85.88 96 SER A CA 1
ATOM 755 C C . SER A 1 96 ? 5.114 1.768 -15.168 1.00 85.88 96 SER A C 1
ATOM 757 O O . SER A 1 96 ? 5.931 1.349 -14.350 1.00 85.88 96 SER A O 1
ATOM 759 N N . LEU A 1 97 ? 5.050 3.040 -15.548 1.00 88.25 97 LEU A N 1
ATOM 760 C CA . LEU A 1 97 ? 5.890 4.092 -14.976 1.00 88.25 97 LEU A CA 1
ATOM 761 C C . LEU A 1 97 ? 5.228 4.780 -13.772 1.00 88.25 97 LEU A C 1
ATOM 763 O O . LEU A 1 97 ? 5.758 5.747 -13.239 1.00 88.25 97 LEU A O 1
ATOM 767 N N . PHE A 1 98 ? 4.041 4.314 -13.363 1.00 85.38 98 PHE A N 1
ATOM 768 C CA . PHE A 1 98 ? 3.170 5.085 -12.476 1.00 85.38 98 PHE A CA 1
ATOM 769 C C . PHE A 1 98 ? 2.675 4.328 -11.240 1.00 85.38 98 PHE A C 1
ATOM 771 O O . PHE A 1 98 ? 2.104 4.952 -10.358 1.00 85.38 98 PHE A O 1
ATOM 778 N N . ARG A 1 99 ? 2.872 3.003 -11.115 1.00 85.88 99 ARG A N 1
ATOM 779 C CA . ARG A 1 99 ? 2.316 2.250 -9.966 1.00 85.88 99 ARG A CA 1
ATOM 780 C C . ARG A 1 99 ? 2.931 2.668 -8.630 1.00 85.88 99 ARG A C 1
ATOM 782 O O . ARG A 1 99 ? 2.179 2.950 -7.701 1.00 85.88 99 ARG A O 1
ATOM 789 N N . ILE A 1 100 ? 4.260 2.749 -8.540 1.00 88.62 100 ILE A N 1
ATOM 790 C CA . ILE A 1 100 ? 4.919 3.193 -7.299 1.00 88.62 100 ILE A CA 1
ATOM 791 C C . ILE A 1 100 ? 4.558 4.656 -7.013 1.00 88.62 100 ILE A C 1
ATOM 793 O O . ILE A 1 100 ? 4.125 4.973 -5.908 1.00 88.62 100 ILE A O 1
ATOM 797 N N . PHE A 1 101 ? 4.583 5.498 -8.052 1.00 86.50 101 PHE A N 1
ATOM 798 C CA . PHE A 1 101 ? 4.197 6.908 -7.976 1.00 86.50 101 PHE A CA 1
ATOM 799 C C . PHE A 1 101 ? 2.754 7.106 -7.470 1.00 86.50 101 PHE A C 1
ATOM 801 O O . PHE A 1 101 ? 2.483 7.997 -6.674 1.00 86.50 101 PHE A O 1
ATOM 808 N N . GLN A 1 102 ? 1.814 6.264 -7.906 1.00 82.75 102 GLN A N 1
ATOM 809 C CA . GLN A 1 102 ? 0.399 6.387 -7.562 1.00 82.75 102 GLN A CA 1
ATOM 810 C C . GLN A 1 102 ? 0.064 5.880 -6.161 1.00 82.75 102 GLN A C 1
ATOM 812 O O . GLN A 1 102 ? -0.737 6.507 -5.470 1.00 82.75 102 GLN A O 1
ATOM 817 N N . TYR A 1 103 ? 0.604 4.722 -5.778 1.00 82.00 103 TYR A N 1
ATOM 818 C CA . TYR A 1 103 ? 0.162 4.015 -4.573 1.00 82.00 103 TYR A CA 1
ATOM 819 C C . TYR A 1 103 ? 1.094 4.191 -3.381 1.00 82.00 103 TYR A C 1
ATOM 821 O O . TYR A 1 103 ? 0.642 4.072 -2.245 1.00 82.00 103 TYR A O 1
ATOM 829 N N . TYR A 1 104 ? 2.372 4.469 -3.631 1.00 85.69 104 TYR A N 1
ATOM 830 C CA . TYR A 1 104 ? 3.409 4.436 -2.605 1.00 85.69 104 TYR A CA 1
ATOM 831 C C . TYR A 1 104 ? 4.244 5.714 -2.561 1.00 85.69 104 TYR A C 1
ATOM 833 O O . TYR A 1 104 ? 5.157 5.797 -1.751 1.00 85.69 104 TYR A O 1
ATOM 841 N N . SER A 1 105 ? 3.953 6.725 -3.382 1.00 85.69 105 SER A N 1
ATOM 842 C CA . SER A 1 105 ? 4.656 8.007 -3.331 1.00 85.69 105 SER A CA 1
ATOM 843 C C . SER A 1 105 ? 3.809 9.117 -2.726 1.00 85.69 105 SER A C 1
ATOM 845 O O . SER A 1 105 ? 2.606 9.220 -2.960 1.00 85.69 105 SER A O 1
ATOM 847 N N . SER A 1 106 ? 4.485 10.009 -2.007 1.00 82.06 106 SER A N 1
ATOM 848 C CA . SER A 1 106 ? 3.926 11.264 -1.515 1.00 82.06 106 SER A CA 1
ATOM 849 C C . SER A 1 106 ? 3.796 12.332 -2.612 1.00 82.06 106 SER A C 1
ATOM 851 O O . SER A 1 106 ? 3.255 13.409 -2.386 1.00 82.06 106 SER A O 1
ATOM 853 N N . LEU A 1 107 ? 4.273 12.051 -3.828 1.00 80.56 107 LEU A N 1
ATOM 854 C CA . LEU A 1 107 ? 4.329 13.024 -4.918 1.00 80.56 107 LEU A CA 1
ATOM 855 C C . LEU A 1 107 ? 3.005 13.194 -5.678 1.00 80.56 107 LEU A C 1
ATOM 857 O O . LEU A 1 107 ? 2.880 14.141 -6.452 1.00 80.56 107 LEU A O 1
ATOM 861 N N . LEU A 1 108 ? 2.027 12.298 -5.485 1.00 75.56 108 LEU A N 1
ATOM 862 C CA . LEU A 1 108 ? 0.758 12.331 -6.219 1.00 75.56 108 LEU A CA 1
ATOM 863 C C . LEU A 1 108 ? -0.443 12.692 -5.338 1.00 75.56 108 LEU A C 1
ATOM 865 O O . LEU A 1 108 ? -0.826 13.857 -5.246 1.00 75.56 108 LEU A O 1
ATOM 869 N N . TYR A 1 109 ? -1.085 11.688 -4.735 1.00 64.31 109 TYR A N 1
ATOM 870 C CA . TYR A 1 109 ? -2.341 11.873 -4.017 1.00 64.31 109 TYR A CA 1
ATOM 871 C C . TYR A 1 109 ? -2.081 12.026 -2.524 1.00 64.31 109 TYR A C 1
ATOM 873 O O . TYR A 1 109 ? -1.832 11.071 -1.796 1.00 64.31 109 TYR A O 1
ATOM 881 N N . ALA A 1 110 ? -2.194 13.259 -2.060 1.00 63.88 110 ALA A N 1
ATOM 882 C CA . ALA A 1 110 ? -2.730 13.550 -0.741 1.00 63.88 110 ALA A CA 1
ATOM 883 C C . ALA A 1 110 ? -4.272 13.618 -0.857 1.00 63.88 110 ALA A C 1
ATOM 885 O O . ALA A 1 110 ? -4.749 13.966 -1.943 1.00 63.88 110 ALA A O 1
ATOM 886 N N . PRO A 1 111 ? -5.083 13.330 0.185 1.00 57.69 111 PRO A N 1
ATOM 887 C CA . PRO A 1 111 ? -6.496 13.729 0.247 1.00 57.69 111 PRO A CA 1
ATOM 888 C C . PRO A 1 111 ? -6.657 15.268 0.211 1.00 57.69 111 PRO A C 1
ATOM 890 O O . PRO A 1 111 ? -7.093 15.921 1.153 1.00 57.69 111 PRO A O 1
ATOM 893 N N . GLY A 1 112 ? -6.303 15.863 -0.929 1.00 50.56 112 GLY A N 1
ATOM 894 C CA . GLY A 1 112 ? -6.325 17.290 -1.219 1.00 50.56 112 GLY A CA 1
ATOM 895 C C . GLY A 1 112 ? -7.710 17.943 -1.169 1.00 50.56 112 GLY A C 1
ATOM 896 O O . GLY A 1 112 ? -7.761 19.120 -0.814 1.00 50.56 112 GLY A O 1
ATOM 897 N N . PRO A 1 113 ? -8.838 17.239 -1.425 1.00 59.56 113 PRO A N 1
ATOM 898 C CA . PRO A 1 113 ? -10.172 17.815 -1.244 1.00 59.56 113 PRO A CA 1
ATOM 899 C C . PRO A 1 113 ? -10.489 18.275 0.188 1.00 59.56 113 PRO A C 1
ATOM 901 O O . PRO A 1 113 ? -11.404 19.073 0.362 1.00 59.56 113 PRO A O 1
ATOM 904 N N . VAL A 1 114 ? -9.742 17.815 1.201 1.00 63.31 114 VAL A N 1
ATOM 905 C CA . VAL A 1 114 ? -9.861 18.280 2.600 1.00 63.31 114 VAL A CA 1
ATOM 906 C C . VAL A 1 114 ? -8.684 19.117 3.076 1.00 63.31 114 VAL A C 1
ATOM 908 O O . VAL A 1 114 ? -8.506 19.323 4.271 1.00 63.31 114 VAL A O 1
ATOM 911 N N . GLY A 1 115 ? -7.859 19.605 2.150 1.00 60.50 115 GLY A N 1
ATOM 912 C CA . GLY A 1 115 ? -6.703 20.432 2.486 1.00 60.50 115 GLY A CA 1
ATOM 913 C C . GLY A 1 115 ? -5.534 19.660 3.096 1.00 60.50 115 GLY A C 1
ATOM 914 O O . GLY A 1 115 ? -4.524 20.282 3.423 1.00 60.50 115 GLY A O 1
ATOM 915 N N . TRP A 1 116 ? -5.621 18.330 3.198 1.00 67.94 116 TRP A N 1
ATOM 916 C CA . TRP A 1 116 ? -4.492 17.516 3.624 1.00 67.94 116 TRP A CA 1
ATOM 917 C C . TRP A 1 116 ? -3.428 17.509 2.528 1.00 67.94 116 TRP A C 1
ATOM 919 O O . TRP A 1 116 ? -3.734 17.379 1.339 1.00 67.94 116 TRP A O 1
ATOM 929 N N . LYS A 1 117 ? -2.171 17.678 2.931 1.00 66.88 117 LYS A N 1
ATOM 930 C CA . LYS A 1 117 ? -1.009 17.715 2.047 1.00 66.88 117 LYS A CA 1
ATOM 931 C C . LYS A 1 117 ? 0.133 16.970 2.708 1.00 66.88 117 LYS A C 1
ATOM 933 O O . LYS A 1 117 ? 0.296 17.035 3.925 1.00 66.88 117 LYS A O 1
ATOM 938 N N . TRP A 1 118 ? 0.954 16.336 1.888 1.00 69.06 118 TRP A N 1
ATOM 939 C CA . TRP A 1 118 ? 2.257 15.867 2.328 1.00 69.06 118 TRP A CA 1
ATOM 940 C C . TRP A 1 118 ? 3.108 17.076 2.755 1.00 69.06 118 TRP A C 1
ATOM 942 O O . TRP A 1 118 ? 3.208 18.060 2.021 1.00 69.06 118 TRP A O 1
ATOM 952 N N . SER A 1 119 ? 3.683 17.019 3.950 1.00 65.38 119 SER A N 1
ATOM 953 C CA . SER A 1 119 ? 4.554 18.017 4.569 1.00 65.38 119 SER A CA 1
ATOM 954 C C . SER A 1 119 ? 5.773 17.313 5.176 1.00 65.38 119 SER A C 1
ATOM 956 O O . SER A 1 119 ? 5.681 16.133 5.513 1.00 65.38 119 SER A O 1
ATOM 958 N N . PRO A 1 120 ? 6.926 17.981 5.336 1.00 63.38 120 PRO A N 1
ATOM 959 C CA . PRO A 1 120 ? 8.100 17.379 5.977 1.00 63.38 120 PRO A CA 1
ATOM 960 C C . PRO A 1 120 ? 7.797 16.741 7.344 1.00 63.38 120 PRO A C 1
ATOM 962 O O . PRO A 1 120 ? 8.359 15.704 7.683 1.00 63.38 120 PRO A O 1
ATOM 965 N N . GLU A 1 121 ? 6.851 17.309 8.091 1.00 63.84 121 GLU A N 1
ATOM 966 C CA . GLU A 1 121 ? 6.427 16.851 9.417 1.00 63.84 121 GLU A CA 1
ATOM 967 C C . GLU A 1 121 ? 5.548 15.587 9.372 1.00 63.84 121 GLU A C 1
ATOM 969 O O . GLU A 1 121 ? 5.472 14.866 10.364 1.00 63.84 121 GLU A O 1
ATOM 974 N N . ASN A 1 122 ? 4.912 15.281 8.233 1.00 67.12 122 ASN A N 1
ATOM 975 C CA . ASN A 1 122 ? 4.113 14.065 8.020 1.00 67.12 122 ASN A CA 1
ATOM 976 C C . ASN A 1 122 ? 4.725 13.100 6.977 1.00 67.12 122 ASN A C 1
ATOM 978 O O . ASN A 1 122 ? 4.079 12.138 6.560 1.00 67.12 122 ASN A O 1
ATOM 982 N N . ARG A 1 123 ? 5.987 13.339 6.587 1.00 67.56 123 ARG A N 1
ATOM 983 C CA . ARG A 1 123 ? 6.733 12.622 5.537 1.00 67.56 123 ARG A CA 1
ATOM 984 C C . ARG A 1 123 ? 7.946 11.871 6.092 1.00 67.56 123 ARG A C 1
ATOM 986 O O . ARG A 1 123 ? 8.959 11.759 5.407 1.00 67.56 123 ARG A O 1
ATOM 993 N N . LYS A 1 124 ? 7.891 11.317 7.310 1.00 77.06 124 LYS A N 1
ATOM 994 C CA . LYS A 1 124 ? 8.914 10.319 7.664 1.00 77.06 124 LYS A CA 1
ATOM 995 C C . LYS A 1 124 ? 8.702 9.104 6.760 1.00 77.06 124 LYS A C 1
ATOM 997 O O . LYS A 1 124 ? 7.689 8.422 6.883 1.00 77.06 124 LYS A O 1
ATOM 1002 N N . ARG A 1 125 ? 9.633 8.889 5.833 1.00 86.31 125 ARG A N 1
ATOM 1003 C CA . ARG A 1 125 ? 9.622 7.771 4.892 1.00 86.31 125 ARG A CA 1
ATOM 1004 C C . ARG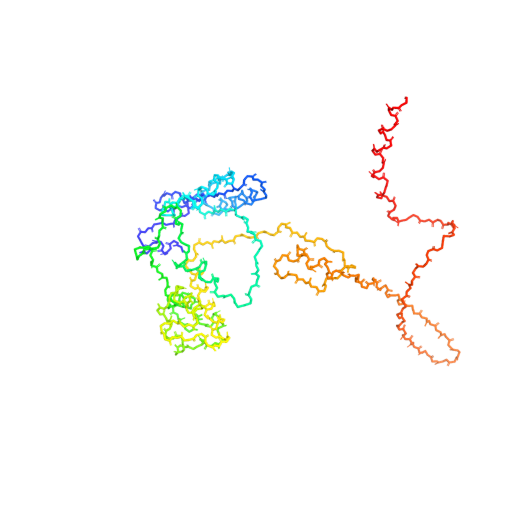 A 1 125 ? 10.673 6.758 5.288 1.00 86.31 125 ARG A C 1
ATOM 1006 O O . ARG A 1 125 ? 11.748 7.151 5.736 1.00 86.31 125 ARG A O 1
ATOM 1013 N N . ALA A 1 126 ? 10.350 5.488 5.110 1.00 92.31 126 ALA A N 1
ATOM 1014 C CA . ALA A 1 126 ? 11.317 4.427 5.272 1.00 92.31 126 ALA A CA 1
ATOM 1015 C C . ALA A 1 126 ? 12.378 4.520 4.171 1.00 92.31 126 ALA A C 1
ATOM 1017 O O . ALA A 1 126 ? 12.049 4.729 2.995 1.00 92.31 126 ALA A O 1
ATOM 1018 N N . THR A 1 127 ? 13.642 4.361 4.549 1.00 96.69 127 THR A N 1
ATOM 1019 C CA . THR A 1 127 ? 14.725 4.224 3.571 1.00 96.69 127 THR A CA 1
ATOM 1020 C C . THR A 1 127 ? 14.822 2.783 3.093 1.00 96.69 127 THR A C 1
ATOM 1022 O O . THR A 1 127 ? 14.374 1.843 3.759 1.00 96.69 127 THR A O 1
ATOM 1025 N N . LEU A 1 128 ? 15.444 2.577 1.934 1.00 97.75 128 LEU A N 1
ATOM 1026 C CA . LEU A 1 128 ? 15.733 1.235 1.456 1.00 97.75 128 LEU A CA 1
ATOM 1027 C C . LEU A 1 128 ? 16.575 0.442 2.467 1.00 97.75 128 LEU A C 1
ATOM 1029 O O . LEU A 1 128 ? 16.341 -0.752 2.646 1.00 97.75 128 LEU A O 1
ATOM 1033 N N . GLU A 1 129 ? 17.536 1.081 3.136 1.00 98.00 129 GLU A N 1
ATOM 1034 C CA . GLU A 1 129 ? 18.344 0.426 4.165 1.00 98.00 129 GLU A CA 1
ATOM 1035 C C . GLU A 1 129 ? 17.484 -0.146 5.295 1.00 98.00 129 GLU A C 1
ATOM 1037 O O . GLU A 1 129 ? 17.655 -1.312 5.656 1.00 98.00 129 GLU A O 1
ATOM 1042 N N . GLU A 1 130 ? 16.544 0.640 5.828 1.00 96.69 130 GLU A N 1
ATOM 1043 C CA . GLU A 1 130 ? 15.636 0.187 6.886 1.00 96.69 130 GLU A CA 1
ATOM 1044 C C . GLU A 1 130 ? 14.844 -1.050 6.441 1.00 96.69 130 GLU A C 1
ATOM 1046 O O . GLU A 1 130 ? 14.748 -2.028 7.184 1.00 96.69 130 GLU A O 1
ATOM 1051 N N . VAL A 1 131 ? 14.350 -1.050 5.201 1.00 96.62 131 VAL A N 1
ATOM 1052 C CA . VAL A 1 131 ? 13.575 -2.161 4.631 1.00 96.62 131 VAL A CA 1
ATOM 1053 C C . VAL A 1 131 ? 14.436 -3.403 4.416 1.00 96.62 131 VAL A C 1
ATOM 1055 O O . VAL A 1 131 ? 14.024 -4.505 4.774 1.00 96.62 131 VAL A O 1
ATOM 1058 N N . LEU A 1 132 ? 15.646 -3.260 3.872 1.00 97.31 132 LEU A N 1
ATOM 1059 C CA . LEU A 1 132 ? 16.548 -4.396 3.658 1.00 97.31 132 LEU A CA 1
ATOM 1060 C C . LEU A 1 132 ? 16.996 -5.012 4.982 1.00 97.31 132 LEU A C 1
ATOM 1062 O O . LEU A 1 132 ? 17.061 -6.235 5.093 1.00 97.31 132 LEU A O 1
ATOM 1066 N N . ARG A 1 133 ? 17.255 -4.188 6.002 1.00 96.75 133 ARG A N 1
ATOM 1067 C CA . ARG A 1 133 ? 17.549 -4.679 7.352 1.00 96.75 133 ARG A CA 1
ATOM 1068 C C . ARG A 1 133 ? 16.347 -5.374 7.967 1.00 96.75 133 ARG A C 1
ATOM 1070 O O . ARG A 1 133 ? 16.530 -6.414 8.581 1.00 96.75 133 ARG A O 1
ATOM 1077 N N . PHE A 1 134 ? 15.139 -4.846 7.791 1.00 94.62 134 PHE A N 1
ATOM 1078 C CA . PHE A 1 134 ? 13.932 -5.511 8.271 1.00 94.62 134 PHE A CA 1
ATOM 1079 C C . PHE A 1 134 ? 13.750 -6.891 7.629 1.00 94.62 134 PHE A C 1
ATOM 1081 O O . PHE A 1 134 ? 13.513 -7.865 8.335 1.00 94.62 134 PHE A O 1
ATOM 1088 N N . LEU A 1 135 ? 13.905 -6.989 6.307 1.00 94.62 135 LEU A N 1
ATOM 1089 C CA . LEU A 1 135 ? 13.777 -8.256 5.584 1.00 94.62 135 LEU A CA 1
ATOM 1090 C C . LEU A 1 135 ? 14.878 -9.256 5.959 1.00 94.62 135 LEU A C 1
ATOM 1092 O O . LEU A 1 135 ? 14.628 -10.452 6.027 1.00 94.62 135 LEU A O 1
ATOM 1096 N N . GLY A 1 136 ? 16.096 -8.777 6.198 1.00 95.44 136 GLY A N 1
ATOM 1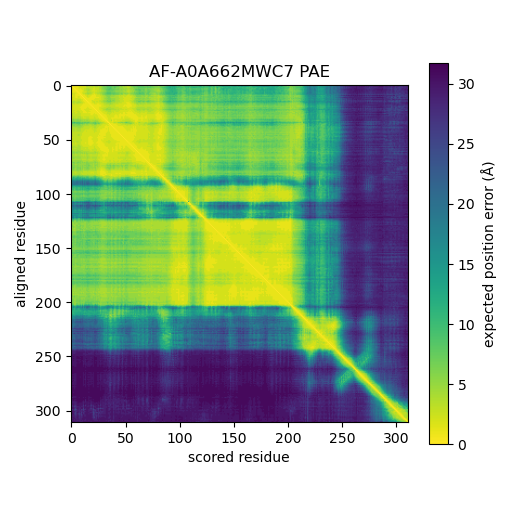097 C CA . GLY A 1 136 ? 17.249 -9.623 6.490 1.00 95.44 136 GLY A CA 1
ATOM 1098 C C . GLY A 1 136 ? 17.582 -9.801 7.969 1.00 95.44 136 GLY A C 1
ATOM 1099 O O . GLY A 1 136 ? 18.730 -10.121 8.267 1.00 95.44 136 GLY A O 1
ATOM 1100 N N . ASP A 1 137 ? 16.651 -9.537 8.891 1.00 94.25 137 ASP A N 1
ATOM 1101 C CA . ASP A 1 137 ? 16.884 -9.615 10.345 1.00 94.25 137 ASP A CA 1
ATOM 1102 C C . ASP A 1 137 ? 18.140 -8.836 10.811 1.00 94.25 137 ASP A C 1
ATOM 1104 O O . ASP A 1 137 ? 18.898 -9.255 11.686 1.00 94.25 137 ASP A O 1
ATOM 1108 N N . GLY A 1 138 ? 18.373 -7.672 10.201 1.00 93.94 138 GLY A N 1
ATOM 1109 C CA . GLY A 1 138 ? 19.511 -6.780 10.429 1.00 93.94 138 GLY A CA 1
ATOM 1110 C C . GLY A 1 138 ? 20.603 -6.845 9.356 1.00 93.94 138 GLY A C 1
ATOM 1111 O O . GLY A 1 138 ? 21.373 -5.885 9.235 1.00 93.94 138 GLY A O 1
ATOM 1112 N N . ASP A 1 139 ? 20.646 -7.905 8.542 1.00 95.44 139 ASP A N 1
ATOM 1113 C CA . ASP A 1 139 ? 21.630 -8.102 7.470 1.00 95.44 139 ASP A CA 1
ATOM 1114 C C . ASP A 1 139 ? 21.101 -7.654 6.094 1.00 95.44 139 ASP A C 1
ATOM 1116 O O . ASP A 1 139 ? 20.166 -8.222 5.532 1.00 95.44 139 ASP A O 1
ATOM 1120 N N . ILE A 1 140 ? 21.741 -6.644 5.500 1.00 95.25 140 ILE A N 1
ATOM 1121 C CA . ILE A 1 140 ? 21.328 -6.090 4.197 1.00 95.25 140 ILE A CA 1
ATOM 1122 C C . ILE A 1 140 ? 21.451 -7.132 3.073 1.00 95.25 140 ILE A C 1
ATOM 1124 O O . ILE A 1 140 ? 20.620 -7.165 2.166 1.00 95.25 140 ILE A O 1
ATOM 1128 N N . GLY A 1 141 ? 22.472 -7.992 3.110 1.00 94.94 141 GLY A N 1
ATOM 1129 C CA . GLY A 1 141 ? 22.701 -9.005 2.081 1.00 94.94 141 GLY A CA 1
ATOM 1130 C C . GLY A 1 141 ? 21.623 -10.090 2.075 1.00 94.94 141 GLY A C 1
ATOM 1131 O O . GLY A 1 141 ? 21.192 -10.526 1.007 1.00 94.94 141 GLY A O 1
ATOM 1132 N N . ALA A 1 142 ? 21.156 -10.503 3.251 1.00 95.38 142 ALA A N 1
ATOM 1133 C CA . ALA A 1 142 ? 20.015 -11.392 3.414 1.00 95.38 142 ALA A CA 1
ATOM 1134 C C . ALA A 1 142 ? 18.727 -10.736 2.896 1.00 95.38 142 ALA A C 1
ATOM 1136 O O . ALA A 1 142 ? 18.004 -11.363 2.118 1.00 95.38 142 ALA A O 1
ATOM 1137 N N . GLY A 1 143 ? 18.500 -9.457 3.218 1.00 95.44 143 GLY A N 1
ATOM 1138 C CA . GLY A 1 143 ? 17.369 -8.687 2.691 1.00 95.44 143 GLY A CA 1
ATOM 1139 C C . GLY A 1 143 ? 17.363 -8.607 1.161 1.00 95.44 143 GLY A C 1
ATOM 1140 O O . GLY A 1 143 ? 16.339 -8.852 0.525 1.00 95.44 143 GLY A O 1
ATOM 1141 N N . LEU A 1 144 ? 18.523 -8.359 0.542 1.00 95.06 144 LEU A N 1
ATOM 1142 C CA . LEU A 1 144 ? 18.665 -8.346 -0.920 1.00 95.06 144 LEU A CA 1
ATOM 1143 C C . LEU A 1 144 ? 18.314 -9.692 -1.560 1.00 95.06 144 LEU A C 1
ATOM 1145 O O . LEU A 1 144 ? 17.642 -9.729 -2.592 1.00 95.06 144 LEU A O 1
ATOM 1149 N N . LYS A 1 145 ? 18.751 -10.802 -0.953 1.00 94.75 145 LYS A N 1
ATOM 1150 C CA . LYS A 1 145 ? 18.454 -12.149 -1.459 1.00 94.75 145 LYS A CA 1
ATOM 1151 C C . LYS A 1 145 ? 16.954 -12.436 -1.471 1.00 94.75 145 LYS A C 1
ATOM 1153 O O . LYS A 1 145 ? 16.486 -13.079 -2.406 1.00 94.75 145 LYS A O 1
ATOM 1158 N N . MET A 1 146 ? 16.200 -11.939 -0.488 1.00 94.62 146 MET A N 1
ATOM 1159 C CA . MET A 1 146 ? 14.743 -12.108 -0.458 1.00 94.62 146 MET A CA 1
ATOM 1160 C C . MET A 1 146 ? 14.031 -11.401 -1.615 1.00 94.62 146 MET A C 1
ATOM 1162 O O . MET A 1 146 ? 13.021 -11.902 -2.102 1.00 94.62 146 MET A O 1
ATOM 1166 N N . LEU A 1 147 ? 14.551 -10.257 -2.068 1.00 94.19 147 LEU A N 1
ATOM 1167 C CA . LEU A 1 147 ? 13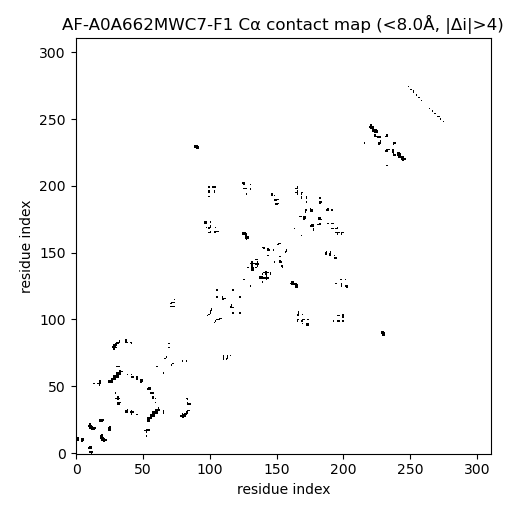.934 -9.478 -3.145 1.00 94.19 147 LEU A CA 1
ATOM 1168 C C . LEU A 1 147 ? 14.192 -10.048 -4.548 1.00 94.19 147 LEU A C 1
ATOM 1170 O O . LEU A 1 147 ? 13.528 -9.620 -5.491 1.00 94.19 147 LEU A O 1
ATOM 1174 N N . ASN A 1 148 ? 15.114 -11.010 -4.684 1.00 94.81 148 ASN A N 1
ATOM 1175 C CA . ASN A 1 148 ? 15.446 -11.689 -5.941 1.00 94.81 148 ASN A CA 1
ATOM 1176 C C . ASN A 1 148 ? 15.662 -10.704 -7.111 1.00 94.81 148 ASN A C 1
ATOM 1178 O O . ASN A 1 148 ? 14.954 -10.739 -8.120 1.00 94.81 148 ASN A O 1
ATOM 1182 N N . LEU A 1 149 ? 16.603 -9.778 -6.913 1.00 96.56 149 LEU A N 1
ATOM 1183 C CA . LEU A 1 149 ? 16.930 -8.705 -7.854 1.00 96.56 149 LEU A CA 1
ATOM 1184 C C . LEU A 1 149 ? 17.852 -9.194 -8.978 1.00 96.56 149 LEU A C 1
ATOM 1186 O O . LEU A 1 149 ? 18.713 -10.051 -8.766 1.00 96.56 149 LEU A O 1
ATOM 1190 N N . ASP A 1 150 ? 17.716 -8.595 -10.157 1.00 96.69 150 ASP A N 1
ATOM 1191 C CA . ASP A 1 150 ? 18.447 -8.992 -11.364 1.00 96.69 150 ASP A CA 1
ATOM 1192 C C . ASP A 1 150 ? 19.765 -8.209 -11.521 1.00 96.69 150 ASP A C 1
ATOM 1194 O O . ASP A 1 150 ? 20.832 -8.780 -11.762 1.00 96.69 150 ASP A O 1
ATOM 1198 N N . TYR A 1 151 ? 19.715 -6.885 -11.356 1.00 97.75 151 TYR A N 1
ATOM 1199 C CA . TYR A 1 151 ? 20.853 -5.977 -11.487 1.00 97.75 151 TYR A CA 1
ATOM 1200 C C . TYR A 1 151 ? 21.427 -5.562 -10.132 1.00 97.75 151 TYR A C 1
ATOM 1202 O O . TYR A 1 151 ? 22.634 -5.699 -9.926 1.00 97.75 151 TYR A O 1
ATOM 1210 N N . TYR A 1 152 ? 20.598 -5.066 -9.210 1.00 97.00 152 TYR A N 1
ATOM 1211 C CA . TYR A 1 152 ? 20.997 -4.510 -7.907 1.00 97.00 152 TYR A CA 1
ATOM 1212 C C . TYR A 1 152 ? 21.190 -5.589 -6.828 1.00 97.00 152 TYR A C 1
ATOM 1214 O O . TYR A 1 152 ? 20.811 -5.436 -5.672 1.00 97.00 152 TYR A O 1
ATOM 1222 N N . ASN A 1 153 ? 21.801 -6.703 -7.215 1.00 95.31 153 ASN A N 1
ATOM 1223 C CA . ASN A 1 153 ? 21.892 -7.933 -6.429 1.00 95.31 153 ASN A CA 1
ATOM 1224 C C . ASN A 1 153 ? 23.148 -8.062 -5.552 1.00 95.31 153 ASN A C 1
ATOM 1226 O O . ASN A 1 153 ? 23.357 -9.100 -4.925 1.00 95.31 153 ASN A O 1
ATOM 1230 N N . THR A 1 154 ? 23.991 -7.030 -5.491 1.00 95.12 154 THR A N 1
ATOM 1231 C CA . THR A 1 154 ? 25.195 -7.007 -4.648 1.00 95.12 154 THR A CA 1
ATOM 1232 C C . THR A 1 154 ? 25.223 -5.767 -3.763 1.00 95.12 154 THR A C 1
ATOM 1234 O O . THR A 1 154 ? 24.668 -4.723 -4.115 1.00 95.12 154 THR A O 1
ATOM 1237 N N . GLY A 1 155 ? 25.927 -5.864 -2.629 1.00 92.31 155 GLY A N 1
ATOM 1238 C CA . GLY A 1 155 ? 26.105 -4.744 -1.700 1.00 92.31 155 GLY A CA 1
ATOM 1239 C C . GLY A 1 155 ? 26.704 -3.501 -2.366 1.00 92.31 155 GLY A C 1
ATOM 1240 O O . GLY A 1 155 ? 26.251 -2.390 -2.116 1.00 92.31 155 GLY A O 1
ATOM 1241 N N . GLU A 1 156 ? 27.666 -3.679 -3.276 1.00 95.12 156 GLU A N 1
ATOM 1242 C CA . GLU A 1 156 ? 28.284 -2.570 -4.017 1.00 95.12 156 GLU A CA 1
ATOM 1243 C C . GLU A 1 156 ? 27.288 -1.839 -4.918 1.00 95.12 156 GLU A C 1
ATOM 1245 O O . GLU A 1 156 ? 27.260 -0.610 -4.938 1.00 95.12 156 GLU A O 1
ATOM 1250 N N . LYS A 1 157 ? 26.449 -2.586 -5.645 1.00 95.81 157 LYS A N 1
ATOM 1251 C CA . LYS A 1 157 ? 25.486 -2.001 -6.579 1.00 95.81 157 LYS A CA 1
ATOM 1252 C C . LYS A 1 157 ? 24.316 -1.335 -5.868 1.00 95.81 157 LYS A C 1
ATOM 1254 O O . LYS A 1 157 ? 23.831 -0.328 -6.373 1.00 95.81 157 LYS A O 1
ATOM 1259 N N . ILE A 1 158 ? 23.850 -1.882 -4.738 1.00 96.81 158 ILE A N 1
ATOM 1260 C CA . ILE A 1 158 ? 22.725 -1.293 -3.994 1.00 96.81 158 ILE A CA 1
ATOM 1261 C C . ILE A 1 158 ? 23.139 -0.062 -3.189 1.00 96.81 158 ILE A C 1
ATOM 1263 O O . ILE A 1 158 ? 22.303 0.797 -2.930 1.00 96.81 158 ILE A O 1
ATOM 1267 N N . LYS A 1 159 ? 24.417 0.041 -2.800 1.00 96.25 159 LYS A N 1
ATOM 1268 C CA . LYS A 1 159 ? 24.925 1.089 -1.904 1.00 96.25 159 LYS A CA 1
ATOM 1269 C C . LYS A 1 159 ? 24.455 2.512 -2.254 1.00 96.25 159 LYS A C 1
ATOM 1271 O O . LYS A 1 159 ? 24.047 3.208 -1.330 1.00 96.25 159 LYS A O 1
ATOM 1276 N N . PRO A 1 160 ? 24.443 2.958 -3.528 1.00 96.94 160 PRO A N 1
ATOM 1277 C CA . PRO A 1 160 ? 23.988 4.307 -3.883 1.00 96.94 160 PRO A CA 1
ATOM 1278 C C . PRO A 1 160 ? 22.493 4.566 -3.638 1.00 96.94 160 PRO A C 1
ATOM 1280 O O . PRO A 1 160 ? 22.061 5.712 -3.703 1.00 96.94 160 PRO A O 1
ATOM 1283 N N . LEU A 1 161 ? 21.704 3.513 -3.408 1.00 98.19 161 LEU A N 1
ATOM 1284 C CA . LEU A 1 161 ? 20.249 3.560 -3.261 1.00 98.19 161 LEU A CA 1
ATOM 1285 C C . LEU A 1 161 ? 19.790 3.373 -1.810 1.00 98.19 161 LEU A C 1
ATOM 1287 O O . LEU A 1 161 ? 18.593 3.393 -1.557 1.00 98.19 161 LEU A O 1
ATOM 1291 N N . LEU A 1 162 ? 20.699 3.144 -0.857 1.00 97.62 162 LEU A N 1
ATOM 1292 C CA . LEU A 1 162 ? 20.328 2.782 0.519 1.00 97.62 162 LEU A CA 1
ATOM 1293 C C . LEU A 1 162 ? 19.515 3.871 1.234 1.00 97.62 162 LEU A C 1
ATOM 1295 O O . LEU A 1 162 ? 18.574 3.545 1.955 1.00 97.62 162 LEU A O 1
ATOM 1299 N N . ASP A 1 163 ? 19.808 5.140 0.95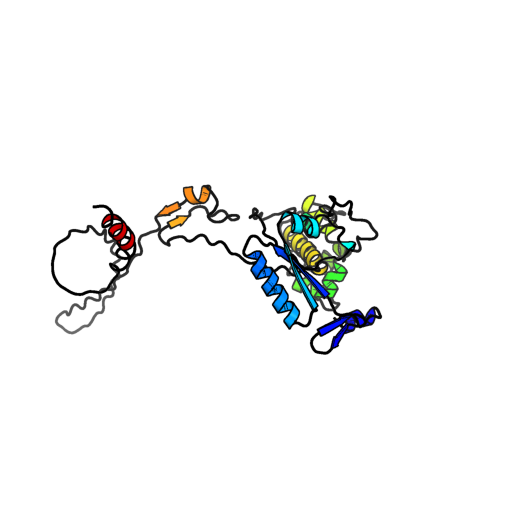5 1.00 97.06 163 ASP A N 1
ATOM 1300 C CA . ASP A 1 163 ? 19.070 6.285 1.502 1.00 97.06 163 ASP A CA 1
ATOM 1301 C C . ASP A 1 163 ? 17.814 6.642 0.690 1.00 97.06 163 ASP A C 1
ATOM 1303 O O . ASP A 1 163 ? 17.087 7.568 1.047 1.00 97.06 163 ASP A O 1
ATOM 1307 N N . TRP A 1 164 ? 17.542 5.938 -0.416 1.00 97.44 164 TRP A N 1
ATOM 1308 C CA . TRP A 1 164 ? 16.373 6.222 -1.245 1.00 97.44 164 TRP A CA 1
ATOM 1309 C C . TRP A 1 164 ? 15.086 5.779 -0.558 1.00 97.44 164 TRP A C 1
ATOM 1311 O O . TRP A 1 164 ? 15.009 4.727 0.077 1.00 97.44 164 TRP A O 1
ATOM 1321 N N . THR A 1 165 ? 14.046 6.573 -0.770 1.00 95.19 165 THR A N 1
ATOM 1322 C CA . THR A 1 165 ? 12.670 6.309 -0.349 1.00 95.19 165 THR A CA 1
ATOM 1323 C C . THR A 1 165 ? 11.825 5.869 -1.545 1.00 95.19 165 THR A C 1
ATOM 1325 O O . THR A 1 165 ? 12.263 5.930 -2.699 1.00 95.19 165 THR A O 1
ATOM 1328 N N . ALA A 1 166 ? 10.565 5.484 -1.318 1.00 92.75 166 ALA A N 1
ATOM 1329 C CA . ALA A 1 166 ? 9.673 5.182 -2.439 1.00 92.75 166 ALA A CA 1
ATOM 1330 C C . ALA A 1 166 ? 9.430 6.401 -3.356 1.00 92.75 166 ALA A C 1
ATOM 1332 O O . ALA A 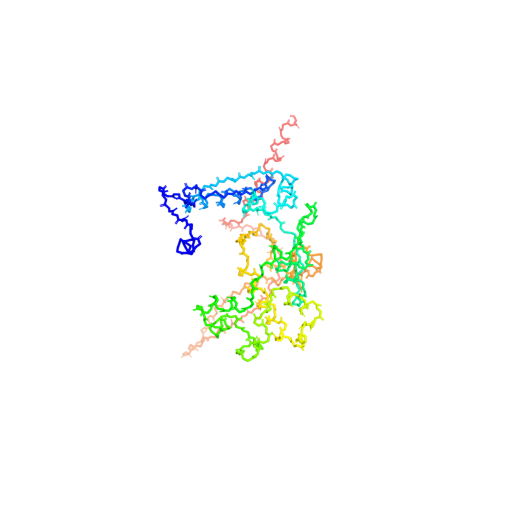1 166 ? 9.089 6.209 -4.522 1.00 92.75 166 ALA A O 1
ATOM 1333 N N . ASP A 1 167 ? 9.633 7.639 -2.880 1.00 92.56 167 ASP A N 1
ATOM 1334 C CA . ASP A 1 167 ? 9.552 8.840 -3.724 1.00 92.56 167 ASP A CA 1
ATOM 1335 C C . ASP A 1 167 ? 10.712 8.908 -4.720 1.00 92.56 167 ASP A C 1
ATOM 1337 O O . ASP A 1 167 ? 10.491 9.207 -5.891 1.00 92.56 167 ASP A O 1
ATOM 1341 N N . ASP A 1 168 ? 11.926 8.574 -4.283 1.00 95.94 168 ASP A N 1
ATOM 1342 C CA . ASP A 1 168 ? 13.122 8.562 -5.129 1.00 95.94 168 ASP A CA 1
ATOM 1343 C C . ASP A 1 168 ? 13.009 7.496 -6.224 1.00 95.94 168 ASP A C 1
ATOM 1345 O O . ASP A 1 168 ? 13.228 7.783 -7.402 1.00 95.94 168 ASP A O 1
ATOM 1349 N N . PHE A 1 169 ? 12.563 6.286 -5.864 1.00 96.44 169 PHE A N 1
ATOM 1350 C CA . PHE A 1 169 ? 12.262 5.239 -6.845 1.00 96.44 169 PHE A CA 1
ATOM 1351 C C . PHE A 1 169 ? 11.136 5.648 -7.796 1.00 96.44 169 PHE A C 1
ATOM 1353 O O . PHE A 1 169 ? 11.221 5.389 -8.995 1.00 96.44 169 PHE A O 1
ATOM 1360 N N . SER A 1 170 ? 10.096 6.311 -7.286 1.00 93.69 170 SER A N 1
ATOM 1361 C CA . SER A 1 170 ? 8.989 6.796 -8.113 1.00 93.69 170 SER A CA 1
ATOM 1362 C C . SER A 1 170 ? 9.453 7.826 -9.135 1.00 93.69 170 SER A C 1
ATOM 1364 O O . SER A 1 170 ? 9.069 7.728 -10.298 1.00 93.69 170 SER A O 1
ATOM 1366 N N . LEU A 1 171 ? 10.299 8.776 -8.727 1.00 94.12 171 LEU A N 1
ATOM 1367 C CA . LEU A 1 171 ? 10.910 9.742 -9.635 1.00 94.12 171 LEU A CA 1
ATOM 1368 C C . LEU A 1 171 ? 11.774 9.030 -10.668 1.00 94.12 171 LEU A C 1
ATOM 1370 O O . LEU A 1 171 ? 11.517 9.196 -11.851 1.00 94.12 171 LEU A O 1
ATOM 1374 N N . ALA A 1 172 ? 12.703 8.169 -10.245 1.00 96.06 172 ALA A N 1
ATOM 1375 C CA . ALA A 1 172 ? 13.602 7.464 -11.156 1.00 96.06 172 ALA A CA 1
ATOM 1376 C C . ALA A 1 172 ? 12.857 6.625 -12.207 1.00 96.06 172 ALA A C 1
ATOM 1378 O O . ALA A 1 172 ? 13.242 6.608 -13.375 1.00 96.06 172 ALA A O 1
ATOM 1379 N N . ILE A 1 173 ? 11.772 5.949 -11.811 1.00 94.94 173 ILE A N 1
ATOM 1380 C CA . ILE A 1 173 ? 10.914 5.186 -12.726 1.00 94.94 173 ILE A CA 1
ATOM 1381 C C . ILE A 1 173 ? 10.180 6.122 -13.694 1.00 94.94 173 ILE A C 1
ATOM 1383 O O . ILE A 1 173 ? 10.072 5.813 -14.879 1.00 94.94 173 ILE A O 1
ATOM 1387 N N . TYR A 1 174 ? 9.668 7.251 -13.202 1.00 93.19 174 TYR A N 1
ATOM 1388 C CA . TYR A 1 174 ? 8.858 8.176 -13.992 1.00 93.19 174 TYR A CA 1
ATOM 1389 C C . TYR A 1 174 ? 9.686 9.013 -14.981 1.00 93.19 174 TYR A C 1
ATOM 1391 O O . TYR A 1 174 ? 9.266 9.217 -16.118 1.00 93.19 174 TYR A O 1
ATOM 1399 N N . THR A 1 175 ? 10.863 9.492 -14.570 1.00 94.12 175 THR A N 1
ATOM 1400 C CA . THR A 1 175 ? 11.749 10.360 -15.367 1.00 94.12 175 THR A CA 1
ATOM 1401 C C . THR A 1 175 ? 12.847 9.590 -16.103 1.00 94.12 175 THR A C 1
ATOM 1403 O O . THR A 1 175 ? 13.476 10.144 -17.002 1.00 94.12 175 THR A O 1
ATOM 1406 N N . GLY A 1 176 ? 13.101 8.331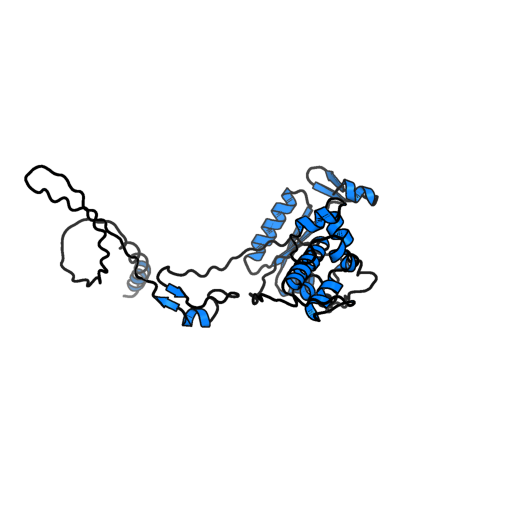 -15.732 1.00 94.69 176 GLY A N 1
ATOM 1407 C CA . GLY A 1 176 ? 14.190 7.499 -16.256 1.00 94.69 176 GLY A CA 1
ATOM 1408 C C . GLY A 1 176 ? 15.545 7.710 -15.565 1.00 94.69 176 GLY A C 1
ATOM 1409 O O . GLY A 1 176 ? 16.471 6.922 -15.774 1.00 94.69 176 GLY A O 1
ATOM 1410 N N . GLU A 1 177 ? 15.675 8.739 -14.725 1.00 95.94 177 GLU A N 1
ATOM 1411 C CA . GLU A 1 177 ? 16.882 9.044 -13.956 1.00 95.94 177 GLU A CA 1
ATOM 1412 C C . GLU A 1 177 ? 16.538 9.864 -12.711 1.00 95.94 177 GLU A C 1
ATOM 1414 O O . GLU A 1 177 ? 15.743 10.803 -12.771 1.00 95.94 177 GLU A O 1
ATOM 1419 N N . HIS A 1 178 ? 17.187 9.553 -11.591 1.00 96.38 178 HIS A N 1
ATOM 1420 C CA . HIS A 1 178 ? 17.104 10.355 -10.373 1.00 96.38 178 HIS A CA 1
ATOM 1421 C C . HIS A 1 178 ? 18.435 10.329 -9.627 1.00 96.38 178 HIS A C 1
ATOM 1423 O O . HIS A 1 178 ? 19.084 9.286 -9.563 1.00 96.38 178 HIS A O 1
ATOM 1429 N N . ASN A 1 179 ? 18.860 11.476 -9.089 1.00 95.38 179 ASN A N 1
ATOM 1430 C CA . ASN A 1 179 ? 20.123 11.631 -8.353 1.00 95.38 179 ASN A CA 1
ATOM 1431 C C . ASN A 1 179 ? 21.352 11.015 -9.065 1.00 95.38 179 ASN A C 1
ATOM 1433 O O . ASN A 1 179 ? 22.205 10.394 -8.434 1.00 95.38 179 ASN A O 1
ATOM 1437 N N . GLY A 1 180 ? 21.434 11.158 -10.394 1.00 95.31 180 GLY A N 1
ATOM 1438 C CA . GLY A 1 180 ? 22.533 10.629 -11.212 1.00 95.31 180 GLY A CA 1
ATOM 1439 C C . GLY A 1 180 ? 22.494 9.115 -11.462 1.00 95.31 180 GLY A C 1
ATOM 1440 O O . GLY A 1 180 ? 23.408 8.575 -12.087 1.00 95.31 180 GLY A O 1
ATOM 1441 N N . VAL A 1 181 ? 21.453 8.411 -11.003 1.00 97.00 181 VAL A N 1
ATOM 1442 C CA . VAL A 1 181 ? 21.251 6.981 -11.263 1.00 97.00 181 VAL A CA 1
ATOM 1443 C C . VAL A 1 181 ? 20.221 6.793 -12.374 1.00 97.00 181 VAL A C 1
ATOM 1445 O O . VAL A 1 181 ? 19.046 7.128 -12.221 1.00 97.00 181 VAL A O 1
ATOM 1448 N N . LYS A 1 182 ? 20.662 6.199 -13.487 1.00 96.50 182 LYS A N 1
ATOM 1449 C CA . LYS A 1 182 ? 19.832 5.916 -14.667 1.00 96.50 182 LYS A CA 1
ATOM 1450 C C . LYS A 1 182 ? 19.159 4.548 -14.606 1.00 96.50 182 LYS A C 1
ATOM 1452 O O . LYS A 1 182 ? 19.822 3.539 -14.339 1.00 96.50 182 LYS A O 1
ATOM 1457 N N . MET A 1 183 ? 17.879 4.514 -14.971 1.00 94.50 183 MET A N 1
ATOM 1458 C CA . MET A 1 183 ? 17.096 3.306 -15.242 1.00 94.50 183 MET A CA 1
ATOM 1459 C C . MET A 1 183 ? 17.175 2.956 -16.739 1.00 94.50 183 MET A C 1
ATOM 1461 O O . MET A 1 183 ? 16.204 3.038 -17.484 1.00 94.50 183 MET A O 1
ATOM 1465 N N . ASP A 1 184 ? 18.372 2.602 -17.197 1.00 95.25 184 ASP A N 1
ATOM 1466 C CA . ASP A 1 184 ? 18.738 2.445 -18.615 1.00 95.25 184 ASP A CA 1
ATOM 1467 C C . ASP A 1 184 ? 18.694 0.994 -19.131 1.00 95.25 184 ASP A C 1
ATOM 1469 O O . ASP A 1 184 ? 19.081 0.719 -20.266 1.00 95.25 184 ASP A O 1
ATOM 1473 N N . THR A 1 185 ? 18.217 0.052 -18.317 1.00 96.31 185 THR A N 1
ATOM 1474 C CA . THR A 1 185 ? 18.066 -1.359 -18.699 1.00 96.31 185 THR A CA 1
ATOM 1475 C C . THR A 1 185 ? 16.769 -1.939 -18.147 1.00 96.31 185 THR A C 1
ATOM 1477 O O . THR A 1 185 ? 16.251 -1.481 -17.127 1.00 96.31 185 THR A O 1
ATOM 1480 N N . GLU A 1 186 ? 16.267 -3.000 -18.783 1.00 95.44 186 GLU A N 1
ATOM 1481 C CA . GLU A 1 186 ? 15.075 -3.714 -18.309 1.00 95.44 186 GLU A CA 1
ATOM 1482 C C . GLU A 1 186 ? 15.269 -4.314 -16.905 1.00 95.44 186 GLU A C 1
ATOM 1484 O O . GLU A 1 186 ? 14.364 -4.237 -16.076 1.00 95.44 186 GLU A O 1
ATOM 1489 N N . ALA A 1 187 ? 16.456 -4.848 -16.598 1.00 97.00 187 ALA A N 1
ATOM 1490 C CA . ALA A 1 187 ? 16.760 -5.391 -15.273 1.00 97.00 187 ALA A CA 1
ATOM 1491 C C . ALA A 1 187 ? 16.664 -4.313 -14.178 1.00 97.00 187 ALA A C 1
ATOM 1493 O O . ALA A 1 187 ? 16.029 -4.528 -13.147 1.00 97.00 187 ALA A O 1
ATOM 1494 N N . LYS A 1 188 ? 17.214 -3.115 -14.429 1.00 97.00 188 LYS A N 1
ATOM 1495 C CA . LYS A 1 188 ? 17.078 -1.981 -13.502 1.00 97.00 188 LYS A CA 1
ATOM 1496 C C . LYS A 1 188 ? 15.626 -1.535 -13.344 1.00 97.00 188 LYS A C 1
ATOM 1498 O O . LYS A 1 188 ? 15.230 -1.209 -12.232 1.00 97.00 188 LYS A O 1
ATOM 1503 N N . TYR A 1 189 ? 14.830 -1.546 -14.418 1.00 96.31 189 TYR A N 1
ATOM 1504 C CA . TYR A 1 189 ? 13.402 -1.223 -14.338 1.00 96.31 189 TYR A CA 1
ATOM 1505 C C . TYR A 1 189 ? 12.658 -2.154 -13.373 1.00 96.31 189 TYR A C 1
ATOM 1507 O O . TYR A 1 189 ? 11.935 -1.685 -12.487 1.00 96.31 189 TYR A O 1
ATOM 1515 N N . TRP A 1 190 ? 12.843 -3.467 -13.521 1.00 96.06 190 TRP A N 1
ATOM 1516 C CA . TRP A 1 190 ? 12.178 -4.439 -12.655 1.00 96.06 190 TRP A CA 1
ATOM 1517 C C . TRP A 1 190 ? 12.669 -4.347 -11.213 1.00 96.06 190 TRP A C 1
ATOM 1519 O O . TRP A 1 190 ? 11.850 -4.363 -10.294 1.00 96.06 190 TRP A O 1
ATOM 1529 N N . ASP A 1 191 ? 13.970 -4.160 -11.006 1.00 97.69 191 ASP A N 1
ATOM 1530 C CA . ASP A 1 191 ? 14.528 -3.974 -9.669 1.00 97.69 191 ASP A CA 1
ATOM 1531 C C . ASP A 1 191 ? 14.028 -2.694 -9.000 1.00 97.69 191 ASP A C 1
ATOM 1533 O O . ASP A 1 191 ? 13.640 -2.741 -7.838 1.00 97.69 191 ASP A O 1
ATOM 1537 N N . PHE A 1 192 ? 13.950 -1.567 -9.713 1.00 97.50 192 PHE A N 1
ATOM 1538 C CA . PHE A 1 192 ? 13.404 -0.320 -9.167 1.00 97.50 192 PHE A CA 1
ATOM 1539 C C . PHE A 1 192 ? 11.948 -0.483 -8.734 1.00 97.50 192 PHE A C 1
ATOM 1541 O O . PHE A 1 192 ? 11.567 -0.004 -7.667 1.00 97.50 192 PHE A O 1
ATOM 1548 N N . ASN A 1 193 ? 11.139 -1.204 -9.516 1.00 95.50 193 ASN A N 1
ATOM 1549 C CA . ASN A 1 193 ? 9.760 -1.501 -9.134 1.00 95.50 193 ASN A CA 1
ATOM 1550 C C . ASN A 1 193 ? 9.690 -2.426 -7.912 1.00 95.50 193 ASN A C 1
ATOM 1552 O O . ASN A 1 193 ? 8.874 -2.177 -7.030 1.00 95.50 193 ASN A O 1
ATOM 1556 N N . ARG A 1 194 ? 10.544 -3.456 -7.816 1.00 95.94 194 ARG A N 1
ATOM 1557 C CA . ARG A 1 194 ? 10.607 -4.345 -6.639 1.00 95.94 194 ARG A CA 1
ATOM 1558 C C . ARG A 1 194 ? 11.043 -3.596 -5.383 1.00 95.94 194 ARG A C 1
ATOM 1560 O O . ARG A 1 194 ? 10.417 -3.760 -4.344 1.00 95.94 194 ARG A O 1
ATOM 1567 N N . LEU A 1 195 ? 12.075 -2.761 -5.487 1.00 97.25 195 LEU A N 1
ATOM 1568 C CA . LEU A 1 195 ? 12.610 -1.961 -4.384 1.00 97.25 195 LEU A CA 1
ATOM 1569 C C . LEU A 1 195 ? 11.589 -0.918 -3.911 1.00 97.25 195 LEU A C 1
ATOM 1571 O O . LEU A 1 195 ? 11.261 -0.870 -2.728 1.00 97.25 195 LEU A O 1
ATOM 1575 N N . GLY A 1 196 ? 11.014 -0.147 -4.839 1.00 95.12 196 GLY A N 1
ATOM 1576 C CA . GLY A 1 196 ? 9.964 0.823 -4.529 1.00 95.12 196 GLY A CA 1
ATOM 1577 C C . GLY A 1 196 ? 8.711 0.169 -3.938 1.00 95.12 196 GLY A C 1
ATOM 1578 O O . GLY A 1 196 ? 8.136 0.696 -2.987 1.00 95.12 196 GLY A O 1
ATOM 1579 N N . LEU A 1 197 ? 8.312 -1.004 -4.446 1.00 93.00 197 LEU A N 1
ATOM 1580 C CA . LEU A 1 197 ? 7.199 -1.779 -3.894 1.00 93.00 197 LEU A CA 1
ATOM 1581 C C . LEU A 1 197 ? 7.522 -2.325 -2.502 1.00 93.00 197 LEU A C 1
ATOM 1583 O O . LEU A 1 197 ? 6.663 -2.263 -1.633 1.00 93.00 197 LEU A O 1
ATOM 1587 N N . ALA A 1 198 ? 8.732 -2.836 -2.267 1.00 94.31 198 ALA A N 1
ATOM 1588 C CA . ALA A 1 198 ? 9.138 -3.345 -0.959 1.00 94.31 198 ALA A CA 1
ATOM 1589 C C . ALA A 1 198 ? 9.054 -2.252 0.114 1.00 94.31 198 ALA A C 1
ATOM 1591 O O . ALA A 1 198 ? 8.492 -2.492 1.181 1.00 94.31 198 ALA A O 1
ATOM 1592 N N . ILE A 1 199 ? 9.523 -1.038 -0.199 1.00 94.00 199 ILE A N 1
ATOM 1593 C CA . ILE A 1 199 ? 9.372 0.127 0.684 1.00 94.00 199 ILE A CA 1
ATOM 1594 C C . ILE A 1 199 ? 7.895 0.466 0.875 1.00 94.00 199 ILE A C 1
ATOM 1596 O O . ILE A 1 199 ? 7.432 0.586 2.006 1.00 94.00 199 ILE A O 1
ATOM 1600 N N . GLY A 1 200 ? 7.132 0.544 -0.216 1.00 89.06 200 GLY A N 1
ATOM 1601 C CA . GLY A 1 200 ? 5.701 0.823 -0.159 1.00 89.06 200 GLY A CA 1
ATOM 1602 C C . GLY A 1 200 ? 4.926 -0.169 0.710 1.00 89.06 200 GLY A C 1
ATOM 1603 O O . GLY A 1 200 ? 4.061 0.239 1.479 1.00 89.06 200 GLY A O 1
ATOM 1604 N N . LEU A 1 201 ? 5.248 -1.462 0.633 1.00 88.25 201 LEU A N 1
ATOM 1605 C CA . LEU A 1 201 ? 4.653 -2.514 1.460 1.00 88.25 201 LEU A CA 1
ATOM 1606 C C . LEU A 1 201 ? 5.096 -2.421 2.920 1.00 88.25 201 LEU A C 1
ATOM 1608 O O . LEU A 1 201 ? 4.266 -2.601 3.804 1.00 88.25 201 LEU A O 1
ATOM 1612 N N . TYR A 1 202 ? 6.367 -2.110 3.175 1.00 89.75 202 TYR A N 1
ATOM 1613 C CA . TYR A 1 202 ? 6.881 -1.901 4.527 1.00 89.75 202 TYR A CA 1
ATOM 1614 C C . TYR A 1 202 ? 6.189 -0.724 5.232 1.00 89.75 202 TYR A C 1
ATOM 1616 O O . TYR A 1 202 ? 5.834 -0.820 6.403 1.00 89.75 202 TYR A O 1
ATOM 1624 N N . GLU A 1 203 ? 5.930 0.365 4.507 1.00 84.19 203 GLU A N 1
ATOM 1625 C CA . GLU A 1 203 ? 5.188 1.526 5.013 1.00 84.19 203 GLU A CA 1
ATOM 1626 C C . GLU A 1 203 ? 3.663 1.318 5.032 1.00 84.19 203 GLU A C 1
ATOM 1628 O O . GLU A 1 203 ? 2.924 2.099 5.638 1.00 84.19 203 GLU A O 1
ATOM 1633 N N . SER A 1 204 ? 3.156 0.290 4.345 1.00 75.44 204 SER A N 1
ATOM 1634 C CA . SER A 1 204 ? 1.720 0.064 4.217 1.00 75.44 204 SER A CA 1
ATOM 1635 C C . SER A 1 204 ? 1.131 -0.518 5.498 1.00 75.44 204 SER A C 1
ATOM 1637 O O . SER A 1 204 ? 1.256 -1.701 5.789 1.00 75.44 204 SER A O 1
ATOM 1639 N N . PHE A 1 205 ? 0.320 0.279 6.190 1.00 63.59 205 PHE A N 1
ATOM 1640 C CA . PHE A 1 205 ? -0.555 -0.181 7.279 1.00 63.59 205 PHE A CA 1
ATOM 1641 C C . PHE A 1 205 ? -1.827 -0.904 6.786 1.00 63.59 205 PHE A C 1
ATOM 1643 O O . PHE A 1 205 ? -2.808 -1.008 7.522 1.00 63.59 205 PHE A O 1
ATOM 1650 N N . ARG A 1 206 ? -1.874 -1.349 5.522 1.00 61.00 206 ARG A N 1
ATOM 1651 C CA . ARG A 1 206 ? -3.107 -1.803 4.861 1.00 61.00 206 ARG A CA 1
ATOM 1652 C C . ARG A 1 206 ? -3.021 -3.270 4.470 1.00 61.00 206 ARG A C 1
ATOM 1654 O O . ARG A 1 206 ? -2.195 -3.655 3.650 1.00 61.00 206 ARG A O 1
ATOM 1661 N N . VAL A 1 207 ? -3.937 -4.064 5.012 1.00 57.56 207 VAL A N 1
ATOM 1662 C CA . VAL A 1 207 ? -4.257 -5.396 4.496 1.00 57.56 207 VAL A CA 1
ATOM 1663 C C . VAL A 1 207 ? -5.390 -5.223 3.493 1.00 57.56 207 VAL A C 1
ATOM 1665 O O . VAL A 1 207 ? -6.461 -4.739 3.854 1.00 57.56 207 VAL A O 1
ATOM 1668 N N . PHE A 1 208 ? -5.155 -5.600 2.239 1.00 61.66 208 PHE A N 1
ATOM 1669 C CA . PHE A 1 208 ? -6.210 -5.662 1.234 1.00 61.66 208 PHE A CA 1
ATOM 1670 C C . PHE A 1 208 ? -6.788 -7.072 1.209 1.00 61.66 208 PHE A C 1
ATOM 1672 O O . PHE A 1 208 ? -6.062 -8.051 1.042 1.00 61.66 208 PHE A O 1
ATOM 1679 N N . THR A 1 209 ? -8.099 -7.162 1.370 1.00 62.91 209 THR A N 1
ATOM 1680 C CA . THR A 1 209 ? -8.886 -8.319 0.949 1.00 62.91 209 THR A CA 1
ATOM 1681 C C . THR A 1 209 ? -9.456 -7.991 -0.428 1.00 62.91 209 THR A C 1
ATOM 1683 O O . THR A 1 209 ? -9.733 -6.830 -0.734 1.00 62.91 209 THR A O 1
ATOM 1686 N N . ALA A 1 210 ? -9.491 -8.981 -1.315 1.00 65.50 210 ALA A N 1
ATOM 1687 C CA . ALA A 1 210 ? -9.993 -8.810 -2.669 1.00 65.50 210 ALA A CA 1
ATOM 1688 C C . ALA A 1 210 ? -10.844 -10.020 -3.031 1.00 65.50 210 ALA A C 1
ATOM 1690 O O . ALA A 1 210 ? -10.381 -11.159 -2.939 1.00 65.50 210 ALA A O 1
ATOM 1691 N N . GLU A 1 211 ? -12.066 -9.757 -3.478 1.00 67.88 211 GLU A N 1
ATOM 1692 C CA . GLU A 1 211 ? -12.999 -10.773 -3.941 1.00 67.88 211 GLU A CA 1
ATOM 1693 C C . GLU A 1 211 ? -13.415 -10.493 -5.387 1.00 67.88 211 GLU A C 1
ATOM 1695 O O . GLU A 1 211 ? -13.735 -9.367 -5.771 1.00 67.88 211 GLU A O 1
ATOM 1700 N N . ASN A 1 212 ? -13.401 -11.544 -6.208 1.00 70.38 212 ASN A N 1
ATOM 1701 C CA . ASN A 1 212 ? -13.831 -11.486 -7.600 1.00 70.38 212 ASN A CA 1
ATOM 1702 C C . ASN A 1 212 ? -15.226 -12.104 -7.721 1.00 70.38 212 ASN A C 1
ATOM 1704 O O . ASN A 1 212 ? -15.374 -13.324 -7.677 1.00 70.38 212 ASN A O 1
ATOM 1708 N N . TRP A 1 213 ? -16.233 -11.256 -7.916 1.00 67.19 213 TRP A N 1
ATOM 1709 C CA . TRP A 1 213 ? -17.643 -11.660 -7.956 1.00 67.19 213 TRP A CA 1
ATOM 1710 C C . TRP A 1 213 ? -18.170 -11.961 -9.361 1.00 67.19 213 TRP A C 1
ATOM 1712 O O . TRP A 1 213 ? -19.090 -12.759 -9.534 1.00 67.19 213 TRP A O 1
ATOM 1722 N N . ASN A 1 214 ? -17.573 -11.348 -10.384 1.00 68.94 214 ASN A N 1
ATOM 1723 C CA . ASN A 1 214 ? -18.038 -11.471 -11.760 1.00 68.94 214 ASN A CA 1
ATOM 1724 C C . ASN A 1 214 ? -17.141 -12.411 -12.563 1.00 68.94 214 ASN A C 1
ATOM 1726 O O . ASN A 1 214 ? -15.969 -12.125 -12.807 1.00 68.94 214 ASN A O 1
ATOM 1730 N N . PHE A 1 215 ? -17.732 -13.506 -13.036 1.00 68.62 215 PHE A N 1
ATOM 1731 C CA . PHE A 1 215 ? -17.105 -14.432 -13.970 1.00 68.62 215 PHE A CA 1
ATOM 1732 C C . PHE A 1 215 ? -17.832 -14.387 -15.309 1.00 68.62 215 PHE A C 1
ATOM 1734 O O . PHE A 1 215 ? -19.061 -14.409 -15.375 1.00 68.62 215 PHE A O 1
ATOM 1741 N N . TYR A 1 216 ? -17.074 -14.402 -16.399 1.00 72.88 216 TYR A N 1
ATOM 1742 C CA . TYR A 1 216 ? -17.647 -14.620 -17.718 1.00 72.88 216 TYR A CA 1
ATOM 1743 C C . TYR A 1 216 ? -17.849 -16.117 -17.952 1.00 72.88 216 TYR A C 1
ATOM 1745 O O . TYR A 1 216 ? -16.892 -16.859 -18.181 1.00 72.88 216 TYR A O 1
ATOM 1753 N N . ALA A 1 217 ? -19.100 -16.574 -17.913 1.00 71.88 217 ALA A N 1
ATOM 1754 C CA . ALA A 1 217 ? -19.433 -17.946 -18.273 1.00 71.88 217 ALA A CA 1
ATOM 1755 C C . ALA A 1 217 ? -19.316 -18.131 -19.795 1.00 71.88 217 ALA A C 1
ATOM 1757 O O . ALA A 1 217 ? -20.097 -17.566 -20.560 1.00 71.88 217 ALA A O 1
ATOM 1758 N N . VAL A 1 218 ? -18.351 -18.940 -20.246 1.00 75.19 218 VAL A N 1
ATOM 1759 C CA . VAL A 1 218 ? -18.156 -19.242 -21.672 1.00 75.19 218 VAL A CA 1
ATOM 1760 C C . VAL A 1 218 ? -18.171 -20.732 -21.957 1.00 75.19 218 VAL A C 1
ATOM 1762 O O . VAL A 1 218 ? -17.599 -21.550 -21.238 1.00 75.19 218 VAL A O 1
ATOM 1765 N N . ASN A 1 219 ? -18.846 -21.099 -23.044 1.00 82.19 219 ASN A N 1
ATOM 1766 C CA . ASN A 1 219 ? -18.896 -22.476 -23.505 1.00 82.19 219 ASN A CA 1
ATOM 1767 C C . ASN A 1 219 ? -17.541 -22.870 -24.117 1.00 82.19 219 ASN A C 1
ATOM 1769 O O . ASN A 1 219 ? -16.989 -22.118 -24.915 1.00 82.19 219 ASN A O 1
ATOM 1773 N N . LYS A 1 220 ? -17.039 -24.081 -23.829 1.00 80.06 220 LYS A N 1
ATOM 1774 C CA . LYS A 1 220 ? -15.776 -24.606 -24.397 1.00 80.06 220 LYS A CA 1
ATOM 1775 C C . LYS A 1 220 ? -15.743 -24.618 -25.936 1.00 80.06 220 LYS A C 1
ATOM 1777 O O . LYS A 1 220 ? -14.662 -24.654 -26.522 1.00 80.06 220 LYS A O 1
ATOM 1782 N N . ARG A 1 221 ? -16.917 -24.585 -26.577 1.00 83.62 221 ARG A N 1
ATOM 1783 C CA . ARG A 1 221 ? -17.113 -24.469 -28.030 1.00 83.62 221 ARG A CA 1
ATOM 1784 C C . ARG A 1 221 ? -16.891 -23.054 -28.568 1.00 83.62 221 ARG A C 1
ATOM 1786 O O . ARG A 1 221 ? -17.037 -22.863 -29.768 1.00 83.62 221 ARG A O 1
ATOM 1793 N N . VAL A 1 222 ? -16.579 -22.071 -27.730 1.00 84.44 222 VAL A N 1
ATOM 1794 C CA . VAL A 1 222 ? -16.224 -20.712 -28.149 1.00 84.44 222 VAL A CA 1
ATOM 1795 C C . VAL A 1 222 ? -14.758 -20.476 -27.804 1.00 84.44 222 VAL A C 1
ATOM 1797 O O . VAL A 1 222 ? -14.318 -20.746 -26.687 1.00 84.44 222 VAL A O 1
ATOM 1800 N N . LYS A 1 223 ? -13.986 -20.020 -28.786 1.00 85.75 223 LYS A N 1
ATOM 1801 C CA . LYS A 1 223 ? -12.578 -19.649 -28.641 1.00 85.75 223 LYS A CA 1
ATOM 1802 C C . LYS A 1 223 ? -12.438 -18.170 -28.947 1.00 85.75 223 LYS A C 1
ATOM 1804 O O . LYS A 1 223 ? -13.006 -17.695 -29.923 1.00 85.75 223 LYS A O 1
ATOM 1809 N N . PHE A 1 224 ? -11.679 -17.457 -28.133 1.00 85.06 224 PHE A N 1
ATOM 1810 C CA . PHE A 1 224 ? -11.432 -16.034 -28.328 1.00 85.06 224 PHE A CA 1
ATOM 1811 C C . PHE A 1 224 ? -9.999 -15.863 -28.803 1.00 85.06 224 PHE A C 1
ATOM 1813 O O . PHE A 1 224 ? -9.069 -16.257 -28.102 1.00 85.06 224 PHE A O 1
ATOM 1820 N N . GLY A 1 225 ? -9.837 -15.352 -30.024 1.00 80.75 225 GLY A N 1
ATOM 1821 C CA . GLY A 1 225 ? -8.516 -15.112 -30.611 1.00 80.75 225 GLY A CA 1
ATOM 1822 C C . GLY A 1 225 ? -7.794 -13.926 -29.973 1.00 80.75 225 GLY A C 1
ATOM 1823 O O . GLY A 1 225 ? -6.568 -13.884 -29.971 1.00 80.75 225 GLY A O 1
ATOM 1824 N N . LEU A 1 226 ? -8.549 -12.988 -29.396 1.00 75.94 226 LEU A N 1
ATOM 1825 C CA . LEU A 1 226 ? -8.036 -11.877 -28.611 1.00 75.94 226 LEU A CA 1
ATOM 1826 C C . LEU A 1 226 ? -8.718 -11.875 -27.246 1.00 75.94 226 LEU A C 1
ATOM 1828 O O . LEU A 1 226 ? -9.938 -11.751 -27.139 1.00 75.94 226 LEU A O 1
ATOM 1832 N N . VAL A 1 227 ? -7.908 -11.993 -26.199 1.00 72.50 227 VAL A N 1
ATOM 1833 C CA . VAL A 1 227 ? -8.345 -11.765 -24.824 1.00 72.50 227 VAL A CA 1
ATOM 1834 C C . VAL A 1 227 ? -7.791 -10.422 -24.399 1.00 72.50 227 VAL A C 1
ATOM 1836 O O . VAL A 1 227 ? -6.587 -10.183 -24.475 1.00 72.50 227 VAL A O 1
ATOM 1839 N N . ASP A 1 228 ? -8.684 -9.545 -23.965 1.00 68.69 228 ASP A N 1
ATOM 1840 C CA . ASP A 1 228 ? -8.286 -8.280 -23.384 1.00 68.69 228 ASP A CA 1
ATOM 1841 C C . ASP A 1 228 ? -7.704 -8.558 -21.986 1.00 68.69 228 ASP A C 1
ATOM 1843 O O . ASP A 1 228 ? -8.405 -9.115 -21.137 1.00 68.69 228 ASP A O 1
ATOM 1847 N N . PRO A 1 229 ? -6.431 -8.222 -21.717 1.00 61.06 229 PRO A N 1
ATOM 1848 C CA . PRO A 1 229 ? -5.767 -8.569 -20.460 1.00 61.06 229 PRO A CA 1
ATOM 1849 C C . PRO A 1 229 ? -6.298 -7.776 -19.252 1.00 61.06 229 PRO A C 1
ATOM 1851 O O . PRO A 1 229 ? -5.771 -7.918 -18.148 1.00 61.06 229 PRO A O 1
ATOM 1854 N N . VAL A 1 230 ? -7.288 -6.905 -19.472 1.00 63.38 230 VAL A N 1
ATOM 1855 C CA . VAL A 1 230 ? -7.817 -5.930 -18.518 1.00 63.38 230 VAL A CA 1
ATOM 1856 C C . VAL A 1 230 ? -9.210 -6.316 -18.070 1.00 63.38 230 VAL A C 1
ATOM 1858 O O . VAL A 1 230 ? -9.464 -6.558 -16.895 1.00 63.38 230 VAL A O 1
ATOM 1861 N N . VAL A 1 231 ? -10.123 -6.355 -19.033 1.00 66.25 231 VAL A N 1
ATOM 1862 C CA . VAL A 1 231 ? -11.542 -6.602 -18.785 1.00 66.25 231 VAL A CA 1
ATOM 1863 C C . VAL A 1 231 ? -11.928 -8.033 -19.152 1.00 66.25 231 VAL A C 1
ATOM 1865 O O . VAL A 1 231 ? -13.095 -8.411 -19.049 1.00 66.25 231 VAL A O 1
ATOM 1868 N N . GLY A 1 232 ? -10.960 -8.837 -19.607 1.00 73.75 232 GLY A N 1
ATOM 1869 C CA . GLY A 1 232 ? -11.178 -10.197 -20.069 1.00 73.75 232 GLY A CA 1
ATOM 1870 C C . GLY A 1 232 ? -12.185 -10.215 -21.211 1.00 73.75 232 GLY A C 1
ATOM 1871 O O . GLY A 1 232 ? -11.923 -9.735 -22.315 1.00 73.75 232 GLY A O 1
ATOM 1872 N N . LEU A 1 233 ? -13.369 -10.755 -20.926 1.00 73.25 233 LEU A N 1
ATOM 1873 C CA . LEU A 1 233 ? -14.444 -10.885 -21.904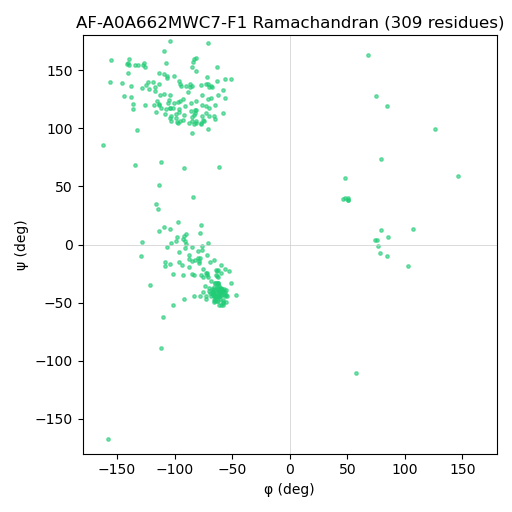 1.00 73.25 233 LEU A CA 1
ATOM 1874 C C . LEU A 1 233 ? -15.420 -9.688 -21.916 1.00 73.25 233 LEU A C 1
ATOM 1876 O O . LEU A 1 233 ? -16.407 -9.726 -22.642 1.00 73.25 233 LEU A O 1
ATOM 1880 N N . ALA A 1 234 ? -15.157 -8.598 -21.186 1.00 72.75 234 ALA A N 1
ATOM 1881 C CA . ALA A 1 234 ? -15.943 -7.359 -21.333 1.00 72.75 234 ALA A CA 1
ATOM 1882 C C . ALA A 1 234 ? -15.534 -6.508 -22.542 1.00 72.75 234 ALA A C 1
ATOM 1884 O O . ALA A 1 234 ? -16.223 -5.548 -22.884 1.00 72.75 234 ALA A O 1
ATOM 1885 N N . SER A 1 235 ? -14.404 -6.811 -23.183 1.00 76.31 235 SER A N 1
ATOM 1886 C CA . SER A 1 235 ? -13.899 -5.996 -24.287 1.00 76.31 235 SER A CA 1
ATOM 1887 C C . SER A 1 235 ? -14.681 -6.275 -25.563 1.00 76.31 235 SER A C 1
ATOM 1889 O O . SER A 1 235 ? -14.920 -7.428 -25.929 1.00 76.31 235 SER A O 1
ATOM 1891 N N . HIS A 1 236 ? -15.030 -5.227 -26.307 1.00 74.62 236 HIS A N 1
ATOM 1892 C CA . HIS A 1 236 ? -15.725 -5.389 -27.584 1.00 74.62 236 HIS A CA 1
ATOM 1893 C C . HIS A 1 236 ? -14.867 -6.128 -28.629 1.00 74.62 236 HIS A C 1
ATOM 1895 O O . HIS A 1 236 ? -15.413 -6.793 -29.509 1.00 74.62 236 HIS A O 1
ATOM 1901 N N . TRP A 1 237 ? -13.534 -6.056 -28.524 1.00 73.56 237 TRP A N 1
ATOM 1902 C CA . TRP A 1 237 ? -12.607 -6.806 -29.379 1.00 73.56 237 TRP A CA 1
ATOM 1903 C C . TRP A 1 237 ? -12.708 -8.312 -29.166 1.00 73.56 237 TRP A C 1
ATOM 1905 O O . TRP A 1 237 ? -12.591 -9.086 -30.114 1.00 73.56 237 TRP A O 1
ATOM 1915 N N . MET A 1 238 ? -12.999 -8.726 -27.935 1.00 78.75 238 MET A N 1
ATOM 1916 C CA . MET A 1 238 ? -13.096 -10.131 -27.576 1.00 78.75 238 MET A CA 1
ATOM 1917 C C . MET A 1 238 ? -14.282 -10.794 -28.287 1.00 78.75 238 MET A C 1
ATOM 1919 O O . MET A 1 238 ? -14.079 -11.803 -28.962 1.00 78.75 238 MET A O 1
ATOM 1923 N N . LEU A 1 239 ? -15.473 -10.171 -28.271 1.00 77.06 239 LEU A N 1
ATOM 1924 C CA . LEU A 1 239 ? -16.646 -10.662 -29.017 1.00 77.06 239 LEU A CA 1
ATOM 1925 C C . LEU A 1 239 ? -16.370 -10.762 -30.522 1.00 77.06 239 LEU A C 1
ATOM 1927 O O . LEU A 1 239 ? -16.808 -11.706 -31.172 1.00 77.06 239 LEU A O 1
ATOM 1931 N N . ARG A 1 240 ? -15.620 -9.807 -31.079 1.00 81.69 240 ARG A N 1
ATOM 1932 C CA . ARG A 1 240 ? -15.259 -9.791 -32.506 1.00 81.69 240 ARG A CA 1
ATOM 1933 C C . ARG A 1 240 ? -14.228 -10.858 -32.874 1.00 81.69 240 ARG A C 1
ATOM 1935 O O . ARG A 1 240 ? -14.185 -11.282 -34.021 1.00 81.69 240 ARG A O 1
ATOM 1942 N N . SER A 1 241 ? -13.425 -11.297 -31.909 1.00 86.25 241 SER A N 1
ATOM 1943 C CA . SER A 1 241 ? -12.458 -12.389 -32.067 1.00 86.25 241 SER A CA 1
ATOM 1944 C C . SER A 1 241 ? -13.033 -13.771 -31.740 1.00 86.25 241 SER A C 1
ATOM 1946 O O . SER A 1 241 ? -12.305 -14.768 -31.774 1.00 86.25 241 SER A O 1
ATOM 1948 N N . ALA A 1 242 ? -14.313 -13.833 -31.363 1.00 88.00 242 ALA A N 1
ATOM 1949 C CA . ALA A 1 242 ? -14.969 -15.071 -30.993 1.00 88.00 242 ALA A CA 1
ATOM 1950 C C . ALA A 1 242 ? -15.127 -15.970 -32.222 1.00 88.00 242 ALA A C 1
ATOM 1952 O O . ALA A 1 242 ? -15.705 -15.593 -33.239 1.00 88.00 242 ALA A O 1
ATOM 1953 N N . THR A 1 243 ? -14.635 -17.193 -32.105 1.00 86.94 243 THR A N 1
ATOM 1954 C CA . THR A 1 243 ? -14.714 -18.231 -33.128 1.00 86.94 243 THR A CA 1
ATOM 1955 C C . THR A 1 243 ? -15.318 -19.494 -32.532 1.00 86.94 243 THR A C 1
ATOM 1957 O O . THR A 1 243 ? -15.277 -19.731 -31.320 1.00 86.94 243 THR A O 1
ATOM 1960 N N . LYS A 1 244 ? -15.900 -20.334 -33.390 1.00 84.62 244 LYS A N 1
ATOM 1961 C CA . LYS A 1 244 ? -16.352 -21.665 -32.991 1.00 84.62 244 LYS A CA 1
ATOM 1962 C C . LYS A 1 244 ? -15.116 -22.534 -32.737 1.00 84.62 244 LYS A C 1
ATOM 1964 O O . LYS A 1 244 ? -14.333 -22.786 -33.645 1.00 84.62 244 LYS A O 1
ATOM 1969 N N . GLY A 1 245 ? -14.941 -22.993 -31.505 1.00 70.69 245 GLY A N 1
ATOM 1970 C CA . GLY A 1 245 ? -13.990 -24.046 -31.169 1.00 70.69 245 GLY A CA 1
ATOM 1971 C C . GLY A 1 245 ? -14.355 -25.356 -31.867 1.00 70.69 245 GLY A C 1
ATOM 1972 O O . GLY A 1 245 ? -15.528 -25.598 -32.165 1.00 70.69 245 GLY A O 1
ATOM 1973 N N . ALA A 1 246 ? -13.354 -26.201 -32.122 1.00 63.72 246 ALA A N 1
ATOM 1974 C CA . ALA A 1 246 ? -13.567 -27.519 -32.714 1.00 63.72 246 ALA A CA 1
ATOM 1975 C C . ALA A 1 246 ? -14.649 -28.300 -31.946 1.00 63.72 246 ALA A C 1
ATOM 1977 O O . ALA A 1 246 ? -14.755 -28.197 -30.717 1.00 63.72 246 ALA A O 1
ATOM 1978 N N . ALA A 1 247 ? -15.474 -29.052 -32.679 1.00 57.16 247 ALA A N 1
ATOM 1979 C CA . ALA A 1 247 ? -16.438 -29.953 -32.062 1.00 57.16 247 ALA A CA 1
ATOM 1980 C C . ALA A 1 247 ? -15.691 -30.919 -31.125 1.00 57.16 247 ALA A C 1
ATOM 1982 O O . ALA A 1 247 ? -14.566 -31.306 -31.444 1.00 57.16 247 ALA A O 1
ATOM 1983 N N . PRO A 1 248 ? -16.263 -31.284 -29.965 1.00 53.38 248 PRO A N 1
ATOM 1984 C CA . PRO A 1 248 ? -15.647 -32.286 -29.109 1.00 53.38 248 PRO A CA 1
ATOM 1985 C C . PRO A 1 248 ? -15.492 -33.581 -29.910 1.00 53.38 248 PRO A C 1
ATOM 1987 O O . PRO A 1 248 ? -16.483 -34.189 -30.305 1.00 53.38 248 PRO A O 1
ATOM 1990 N N . THR A 1 249 ? -14.252 -33.972 -30.191 1.00 48.03 249 THR A N 1
ATOM 1991 C CA . THR A 1 249 ? -13.954 -35.246 -30.839 1.00 48.03 249 THR A CA 1
ATOM 1992 C C . THR A 1 249 ? -14.151 -36.338 -29.798 1.00 48.03 249 THR A C 1
ATOM 1994 O O . THR A 1 249 ? -13.352 -36.469 -28.870 1.00 48.03 249 THR A O 1
ATOM 1997 N N . THR A 1 250 ? -15.232 -37.103 -29.909 1.00 47.09 250 THR A N 1
ATOM 1998 C CA . THR A 1 250 ? -15.353 -38.355 -29.165 1.00 47.09 250 THR A CA 1
ATOM 1999 C C . THR A 1 250 ? -14.501 -39.386 -29.889 1.00 47.09 250 THR A C 1
ATOM 2001 O O . THR A 1 250 ? -14.870 -39.860 -30.960 1.00 47.09 250 THR A O 1
ATOM 2004 N N . SER A 1 251 ? -13.334 -39.708 -29.340 1.00 42.00 251 SER A N 1
ATOM 2005 C CA . SER A 1 251 ? -12.537 -40.829 -29.833 1.00 42.00 251 SER A CA 1
ATOM 2006 C C . SER A 1 251 ? -13.185 -42.131 -29.367 1.00 42.00 251 SER A C 1
ATOM 2008 O O . SER A 1 251 ? -13.123 -42.460 -28.184 1.00 42.00 251 SER A O 1
ATOM 2010 N N . THR A 1 252 ? -13.812 -42.875 -30.275 1.00 39.38 252 THR A N 1
ATOM 2011 C CA . THR A 1 252 ? -14.271 -44.240 -29.991 1.00 39.38 252 THR A CA 1
ATOM 2012 C C . THR A 1 252 ? -13.181 -45.219 -30.415 1.00 39.38 252 THR A C 1
ATOM 2014 O O . THR A 1 252 ? -12.953 -45.432 -31.604 1.00 39.38 252 THR A O 1
ATOM 2017 N N . THR A 1 253 ? -12.489 -45.825 -29.450 1.00 32.22 253 THR A N 1
ATOM 2018 C CA . THR A 1 253 ? -11.577 -46.942 -29.724 1.00 32.22 253 THR A CA 1
ATOM 2019 C C . THR A 1 253 ? -12.411 -48.159 -30.109 1.00 32.22 253 THR A C 1
ATOM 2021 O O . THR A 1 253 ? -13.118 -48.711 -29.270 1.00 32.22 253 THR A O 1
ATOM 2024 N N . THR A 1 254 ? -12.347 -48.578 -31.373 1.00 41.41 254 THR A N 1
ATOM 2025 C CA . THR A 1 254 ? -12.958 -49.840 -31.808 1.00 41.41 254 THR A CA 1
ATOM 2026 C C . THR A 1 254 ? -11.852 -50.872 -31.973 1.00 41.41 254 THR A C 1
ATOM 2028 O O . THR A 1 254 ? -11.027 -50.755 -32.875 1.00 41.41 254 THR A O 1
ATOM 2031 N N . THR A 1 255 ? -11.815 -51.874 -31.097 1.00 31.88 255 THR A N 1
ATOM 2032 C CA . THR A 1 255 ? -10.910 -53.021 -31.238 1.00 31.88 255 THR A CA 1
ATOM 2033 C C . THR A 1 255 ? -11.557 -54.029 -32.180 1.00 31.88 255 THR A C 1
ATOM 2035 O O . THR A 1 255 ? -12.566 -54.636 -31.827 1.00 31.88 255 THR A O 1
ATOM 2038 N N . GLN A 1 256 ? -11.001 -54.212 -33.378 1.00 42.91 256 GLN A N 1
ATOM 2039 C CA . GLN A 1 256 ? -11.349 -55.347 -34.233 1.00 42.91 256 GLN A CA 1
ATOM 2040 C C . GLN A 1 256 ? -10.314 -56.455 -34.051 1.00 42.91 256 GLN A C 1
ATOM 2042 O O . GLN A 1 256 ? -9.124 -56.251 -34.279 1.00 42.91 256 GLN A O 1
ATOM 2047 N N . THR A 1 257 ? -10.782 -57.638 -33.659 1.00 33.31 257 THR A N 1
ATOM 2048 C CA . THR A 1 257 ? -9.981 -58.863 -33.650 1.00 33.31 257 THR A CA 1
ATOM 2049 C C . THR A 1 257 ? -10.305 -59.646 -34.915 1.00 33.31 257 THR A C 1
ATOM 2051 O O . THR A 1 257 ? -11.390 -60.209 -35.032 1.00 33.31 257 THR A O 1
ATOM 2054 N N . THR A 1 258 ? -9.376 -59.700 -35.865 1.00 40.47 258 THR A N 1
ATOM 2055 C CA . THR A 1 258 ? -9.436 -60.651 -36.983 1.00 40.47 258 THR A CA 1
ATOM 2056 C C . THR A 1 258 ? -8.612 -61.883 -36.652 1.00 40.47 258 THR A C 1
ATOM 2058 O O . THR A 1 258 ? -7.417 -61.784 -36.382 1.00 40.47 258 THR A O 1
ATOM 2061 N N . THR A 1 259 ? -9.243 -63.054 -36.695 1.00 33.78 259 THR A N 1
ATOM 2062 C CA . THR A 1 259 ? -8.560 -64.345 -36.594 1.00 33.78 259 THR A CA 1
ATOM 2063 C C . THR A 1 259 ? -8.217 -64.829 -38.000 1.00 33.78 259 THR A C 1
ATOM 2065 O O . THR A 1 259 ? -9.114 -65.170 -38.769 1.00 33.78 259 THR A O 1
ATOM 2068 N N . SER A 1 260 ? -6.931 -64.869 -38.351 1.00 38.12 260 SER A N 1
ATOM 2069 C CA . SER A 1 260 ? -6.454 -65.631 -39.507 1.00 38.12 260 SER A CA 1
ATOM 2070 C C . SER A 1 260 ? -6.182 -67.076 -39.084 1.00 38.12 260 SER A C 1
ATOM 2072 O O . SER A 1 260 ? -5.619 -67.344 -38.021 1.00 38.12 260 SER A O 1
ATOM 2074 N N . GLN A 1 261 ? -6.619 -68.029 -39.906 1.00 43.12 261 GLN A N 1
ATOM 2075 C CA . GLN A 1 261 ? -6.284 -69.437 -39.718 1.00 43.12 261 GLN A CA 1
ATOM 2076 C C . GLN A 1 261 ? -4.764 -69.640 -39.848 1.00 43.12 261 GLN A C 1
ATOM 2078 O O . GLN A 1 261 ? -4.129 -69.044 -40.714 1.00 43.12 261 GLN A O 1
ATOM 2083 N N . ALA A 1 262 ? -4.236 -70.515 -38.985 1.00 45.84 262 ALA A N 1
ATOM 2084 C CA . ALA A 1 262 ? -2.831 -70.901 -38.800 1.00 45.84 262 ALA A CA 1
ATOM 2085 C C . ALA A 1 262 ? -1.937 -69.926 -37.990 1.00 45.84 262 ALA A C 1
ATOM 2087 O O . ALA A 1 262 ? -1.009 -69.309 -38.497 1.00 45.84 262 ALA A O 1
ATOM 2088 N N . GLY A 1 263 ? -2.148 -69.899 -36.667 1.00 45.47 263 GLY A N 1
ATOM 2089 C CA . GLY A 1 263 ? -1.039 -70.042 -35.709 1.00 45.47 263 GLY A CA 1
ATOM 2090 C C . GLY A 1 263 ? -0.210 -68.823 -35.283 1.00 45.47 263 GLY A C 1
ATOM 2091 O O . GLY A 1 263 ? 0.742 -69.023 -34.532 1.00 45.47 263 GLY A O 1
ATOM 2092 N N . GLN A 1 264 ? -0.543 -67.586 -35.662 1.00 37.22 264 GLN A N 1
ATOM 2093 C CA . GLN A 1 264 ? 0.088 -66.385 -35.081 1.00 37.22 264 GLN A CA 1
ATOM 2094 C C . GLN A 1 264 ? -0.941 -65.297 -34.750 1.00 37.22 264 GLN A C 1
ATOM 2096 O O . GLN A 1 264 ? -1.646 -64.801 -35.624 1.00 37.22 264 GLN A O 1
ATOM 2101 N N . THR A 1 265 ? -1.007 -64.906 -33.475 1.00 31.62 265 THR A N 1
ATOM 2102 C CA . THR A 1 265 ? -1.794 -63.761 -32.999 1.00 31.62 265 THR A CA 1
ATOM 2103 C C . THR A 1 265 ? -1.000 -62.477 -33.233 1.00 31.62 265 THR A C 1
ATOM 2105 O O . THR A 1 265 ? 0.039 -62.279 -32.608 1.00 31.62 265 THR A O 1
ATOM 2108 N N . VAL A 1 266 ? -1.493 -61.585 -34.093 1.00 38.47 266 VAL A N 1
ATOM 2109 C CA . VAL A 1 266 ? -0.968 -60.217 -34.235 1.00 38.47 266 VAL A CA 1
ATOM 2110 C C . VAL A 1 266 ? -2.067 -59.237 -33.832 1.00 38.47 266 VAL A C 1
ATOM 2112 O O . VAL A 1 266 ? -3.097 -59.144 -34.495 1.00 38.47 266 VAL A O 1
ATOM 2115 N N . THR A 1 267 ? -1.856 -58.502 -32.740 1.00 32.47 267 THR A N 1
ATOM 2116 C CA . THR A 1 267 ? -2.735 -57.401 -32.324 1.00 32.47 267 THR A CA 1
ATOM 2117 C C . THR A 1 267 ? -2.353 -56.148 -33.105 1.00 32.47 267 THR A C 1
ATOM 2119 O O . THR A 1 267 ? -1.269 -55.604 -32.901 1.00 32.47 267 THR A O 1
ATOM 2122 N N . VAL A 1 268 ? -3.232 -55.670 -33.987 1.00 39.00 268 VAL A N 1
ATOM 2123 C CA . VAL A 1 268 ? -3.051 -54.386 -34.679 1.00 39.00 268 VAL A CA 1
ATOM 2124 C C . VAL A 1 268 ? -3.978 -53.352 -34.044 1.00 39.00 268 VAL A C 1
ATOM 2126 O O . VAL A 1 268 ? -5.191 -53.396 -34.226 1.00 39.00 268 VAL A O 1
ATOM 2129 N N . THR A 1 269 ? -3.409 -52.402 -33.302 1.00 32.75 269 THR A N 1
ATOM 2130 C CA . THR A 1 269 ? -4.141 -51.232 -32.799 1.00 32.75 269 THR A CA 1
ATOM 2131 C C . THR A 1 269 ? -4.156 -50.158 -33.884 1.00 32.75 269 THR A C 1
ATOM 2133 O O . THR A 1 269 ? -3.121 -49.555 -34.162 1.00 32.75 269 THR A O 1
ATOM 2136 N N . GLN A 1 270 ? -5.312 -49.896 -34.497 1.00 39.97 270 GLN A N 1
ATOM 2137 C CA . GLN A 1 270 ? -5.505 -48.723 -35.355 1.00 39.97 270 GLN A CA 1
ATOM 2138 C C . GLN A 1 270 ? -6.350 -47.670 -34.638 1.00 39.97 270 GLN A C 1
ATOM 2140 O O . GLN A 1 270 ? -7.495 -47.912 -34.264 1.00 39.97 270 GLN A O 1
ATOM 2145 N N . THR A 1 271 ? -5.787 -46.474 -34.481 1.00 30.91 271 THR A N 1
ATOM 2146 C CA . THR A 1 271 ? -6.526 -45.285 -34.054 1.00 30.91 271 THR A CA 1
ATOM 2147 C C . THR A 1 271 ? -7.103 -44.619 -35.298 1.00 30.91 271 THR A C 1
ATOM 2149 O O . THR A 1 271 ? -6.368 -43.983 -36.051 1.00 30.91 271 THR A O 1
ATOM 2152 N N . VAL A 1 272 ? -8.407 -44.765 -35.535 1.00 38.47 272 VAL A N 1
ATOM 2153 C CA . VAL A 1 272 ? -9.094 -44.064 -36.629 1.00 38.47 272 VAL A CA 1
ATOM 2154 C C . VAL A 1 272 ? -9.805 -42.839 -36.062 1.00 38.47 272 VAL A C 1
ATOM 2156 O O . VAL A 1 272 ? -10.776 -42.958 -35.319 1.00 38.47 272 VAL A O 1
ATOM 2159 N N . THR A 1 273 ? -9.332 -41.649 -36.425 1.00 31.30 273 THR A N 1
ATOM 2160 C CA . THR A 1 273 ? -10.018 -40.385 -36.131 1.00 31.30 273 THR A CA 1
ATOM 2161 C C . THR A 1 273 ? -11.057 -40.136 -37.222 1.00 31.30 273 THR A C 1
ATOM 2163 O O . THR A 1 273 ? -10.689 -39.785 -38.341 1.00 31.30 273 THR A O 1
ATOM 2166 N N . GLN A 1 274 ? -12.348 -40.316 -36.929 1.00 40.38 274 GLN A N 1
ATOM 2167 C CA . GLN A 1 274 ? -13.423 -39.940 -37.855 1.00 40.38 274 GLN A CA 1
ATOM 2168 C C . GLN A 1 274 ? -14.114 -38.649 -37.409 1.00 40.38 274 GLN A C 1
ATOM 2170 O O . GLN A 1 274 ? -14.582 -38.529 -36.279 1.00 40.38 274 GLN A O 1
ATOM 2175 N N . THR A 1 275 ? -14.217 -37.694 -38.333 1.00 30.09 275 THR A N 1
ATOM 2176 C CA . THR A 1 275 ? -15.069 -36.508 -38.197 1.00 30.09 275 THR A CA 1
ATOM 2177 C C . THR A 1 275 ? -16.474 -36.878 -38.663 1.00 30.09 275 THR A C 1
ATOM 2179 O O . THR A 1 275 ? -16.755 -36.855 -39.859 1.00 30.09 275 THR A O 1
ATOM 2182 N N . VAL A 1 276 ? -17.365 -37.247 -37.742 1.00 35.84 276 VAL A N 1
ATOM 2183 C CA . VAL A 1 276 ? -18.766 -37.516 -38.098 1.00 35.84 276 VAL A CA 1
ATOM 2184 C C . VAL A 1 276 ? -19.526 -36.191 -38.170 1.00 35.84 276 VAL A C 1
ATOM 2186 O O . VAL A 1 276 ? -19.675 -35.486 -37.173 1.00 35.84 276 VAL A O 1
ATOM 2189 N N . THR A 1 277 ? -20.005 -35.845 -39.366 1.00 27.44 277 THR A N 1
ATOM 2190 C CA . THR A 1 277 ? -21.025 -34.803 -39.548 1.00 27.44 277 THR A CA 1
ATOM 2191 C C . THR A 1 277 ? -22.383 -35.456 -39.314 1.00 27.44 277 THR A C 1
ATOM 2193 O O . THR A 1 277 ? -22.858 -36.211 -40.160 1.00 27.44 277 THR A O 1
ATOM 2196 N N . GLU A 1 278 ? -22.997 -35.219 -38.154 1.00 31.02 278 GLU A N 1
ATOM 2197 C CA . GLU A 1 278 ? -24.341 -35.725 -37.859 1.00 31.02 278 GLU A CA 1
ATOM 2198 C C . GLU A 1 278 ? -25.368 -35.087 -38.810 1.00 31.02 278 GLU A C 1
ATOM 2200 O O . GLU A 1 278 ? -25.702 -33.909 -38.694 1.00 31.02 278 GLU A O 1
ATOM 2205 N N . THR A 1 279 ? -25.881 -35.880 -39.753 1.00 25.70 279 THR A N 1
ATOM 2206 C CA . THR A 1 279 ? -27.126 -35.588 -40.474 1.00 25.70 279 THR A CA 1
ATOM 2207 C C . THR A 1 279 ? -28.232 -36.381 -39.792 1.00 25.70 279 THR A C 1
ATOM 2209 O O . THR A 1 279 ? -28.292 -37.604 -39.909 1.00 25.70 279 THR A O 1
ATOM 2212 N N . THR A 1 280 ? -29.088 -35.709 -39.026 1.00 25.42 280 THR A N 1
ATOM 2213 C CA . THR A 1 280 ? -30.185 -36.365 -38.309 1.00 25.42 280 THR A CA 1
ATOM 2214 C C . THR A 1 280 ? -31.317 -36.684 -39.288 1.00 25.42 280 THR A C 1
ATOM 2216 O O . THR A 1 280 ? -32.079 -35.798 -39.665 1.00 25.42 280 THR A O 1
ATOM 2219 N N . THR A 1 281 ? -31.449 -37.950 -39.688 1.00 24.81 281 THR A N 1
ATOM 2220 C CA . THR A 1 281 ? -32.675 -38.464 -40.318 1.00 24.81 281 THR A CA 1
ATOM 2221 C C . THR A 1 281 ? -33.463 -39.222 -39.259 1.00 24.81 281 THR A C 1
ATOM 2223 O O . THR A 1 281 ? -32.946 -40.145 -38.635 1.00 24.81 281 THR A O 1
ATOM 2226 N N . GLN A 1 282 ? -34.700 -38.794 -39.012 1.00 28.61 282 GLN A N 1
ATOM 2227 C CA . GLN A 1 282 ? -35.605 -39.446 -38.071 1.00 28.61 282 GLN A CA 1
ATOM 2228 C C . GLN A 1 282 ? -36.178 -40.720 -38.700 1.00 28.61 282 GLN A C 1
ATOM 2230 O O . GLN A 1 282 ? -36.748 -40.689 -39.788 1.00 28.61 282 GLN A O 1
ATOM 2235 N N . THR A 1 283 ? -36.087 -41.840 -37.993 1.00 26.22 283 THR A N 1
ATOM 2236 C CA . THR A 1 283 ? -36.998 -42.976 -38.170 1.00 26.22 283 THR A CA 1
ATOM 2237 C C . THR A 1 283 ? -37.360 -43.507 -36.790 1.00 26.22 283 THR A C 1
ATOM 2239 O O . THR A 1 283 ? -36.537 -43.532 -35.876 1.00 26.22 283 THR A O 1
ATOM 2242 N N . ALA A 1 284 ? -38.645 -43.798 -36.627 1.00 25.05 284 ALA A N 1
ATOM 2243 C CA . ALA A 1 284 ? -39.317 -44.011 -35.362 1.00 25.05 284 ALA A CA 1
ATOM 2244 C C . ALA A 1 284 ? -39.137 -45.424 -34.782 1.00 25.05 284 ALA A C 1
ATOM 2246 O O . ALA A 1 284 ? -38.942 -46.391 -35.510 1.00 25.05 284 ALA A O 1
ATOM 2247 N N . ALA A 1 285 ? -39.395 -45.474 -33.470 1.00 26.86 285 ALA A N 1
ATOM 2248 C CA . ALA A 1 285 ? -39.793 -46.608 -32.634 1.00 26.86 285 ALA A CA 1
ATOM 2249 C C . ALA A 1 285 ? -38.689 -47.525 -32.073 1.00 26.86 285 ALA A C 1
ATOM 2251 O O . ALA A 1 285 ? -38.011 -48.239 -32.800 1.00 26.86 285 ALA A O 1
ATOM 2252 N N . GLY A 1 286 ? -38.629 -47.583 -30.731 1.00 26.19 286 GLY A N 1
ATOM 2253 C CA . GLY A 1 286 ? -38.129 -48.764 -30.020 1.00 26.19 286 GLY A CA 1
ATOM 2254 C C . GLY A 1 286 ? -37.374 -48.555 -28.702 1.00 26.19 286 GLY A C 1
ATOM 2255 O O . GLY A 1 286 ? -36.258 -49.031 -28.603 1.00 26.19 286 GLY A O 1
ATOM 2256 N N . GLY A 1 287 ? -37.992 -47.929 -27.689 1.00 25.69 287 GLY A N 1
ATOM 2257 C CA . GLY A 1 287 ? -37.769 -48.252 -26.263 1.00 25.69 287 GLY A CA 1
ATOM 2258 C C . GLY A 1 287 ? -36.473 -47.798 -25.561 1.00 25.69 287 GLY A C 1
ATOM 2259 O O . GLY A 1 287 ? -35.371 -48.149 -25.953 1.00 25.69 287 GLY A O 1
ATOM 2260 N N . GLY A 1 288 ? -36.629 -47.123 -24.414 1.00 27.77 288 GLY A N 1
ATOM 2261 C CA . GLY A 1 288 ? -35.585 -47.024 -23.380 1.00 27.77 288 GLY A CA 1
ATOM 2262 C C . GLY A 1 288 ? -35.240 -45.596 -22.964 1.00 27.77 288 GLY A C 1
ATOM 2263 O O . GLY A 1 288 ? -34.489 -44.897 -23.629 1.00 27.77 288 GLY A O 1
ATOM 2264 N N . VAL A 1 289 ? -35.810 -45.164 -21.841 1.00 29.47 289 VAL A N 1
ATOM 2265 C CA . VAL A 1 289 ? -35.757 -43.807 -21.279 1.00 29.47 289 VAL A CA 1
ATOM 2266 C C . VAL A 1 289 ? -34.455 -43.572 -20.503 1.00 29.47 289 VAL A C 1
ATOM 2268 O O . VAL A 1 289 ? -34.222 -44.272 -19.523 1.00 29.47 289 VAL A O 1
ATOM 2271 N N . CYS A 1 290 ? -33.664 -42.547 -20.864 1.00 25.47 290 CYS A N 1
ATOM 2272 C CA . CYS A 1 290 ? -32.725 -41.878 -19.943 1.00 25.47 290 CYS A CA 1
ATOM 2273 C C . CYS A 1 290 ? -32.263 -40.480 -20.448 1.00 25.47 290 CYS A C 1
ATOM 2275 O O . CYS A 1 290 ? -31.210 -40.358 -21.062 1.00 25.47 290 CYS A O 1
ATOM 2277 N N . GLY A 1 291 ? -33.049 -39.425 -20.158 1.00 27.22 291 GLY A N 1
ATOM 2278 C CA . GLY A 1 291 ? -32.661 -37.989 -20.177 1.00 27.22 291 GLY A CA 1
ATOM 2279 C C . GLY A 1 291 ? -32.348 -37.333 -21.543 1.00 27.22 291 GLY A C 1
ATOM 2280 O O . GLY A 1 291 ? -32.120 -38.041 -22.515 1.00 27.22 291 GLY A O 1
ATOM 2281 N N . PRO A 1 292 ? -32.327 -35.984 -21.696 1.00 30.48 292 PRO A N 1
ATOM 2282 C CA . PRO A 1 292 ? -32.704 -34.866 -20.827 1.00 30.48 292 PRO A CA 1
ATOM 2283 C C . PRO A 1 292 ? -33.923 -34.089 -21.391 1.00 30.48 292 PRO A C 1
ATOM 2285 O O . PRO A 1 292 ? -33.914 -32.866 -21.508 1.00 30.48 292 PRO A O 1
ATOM 2288 N N . ALA A 1 293 ? -35.012 -34.787 -21.726 1.00 31.66 293 ALA A N 1
ATOM 2289 C CA . ALA A 1 293 ? -36.292 -34.168 -22.110 1.00 31.66 293 ALA A CA 1
ATOM 2290 C C . ALA A 1 293 ? -37.123 -33.656 -20.906 1.00 31.66 293 ALA A C 1
ATOM 2292 O O . ALA A 1 293 ? -38.274 -33.259 -21.060 1.00 31.66 293 ALA A O 1
ATOM 2293 N N . ALA A 1 294 ? -36.540 -33.623 -19.703 1.00 34.12 294 ALA A N 1
ATOM 2294 C CA . ALA A 1 294 ? -37.204 -33.180 -18.476 1.00 34.12 294 ALA A CA 1
ATOM 2295 C C . ALA A 1 294 ? -37.051 -31.674 -18.175 1.00 34.12 294 ALA A C 1
ATOM 2297 O O . ALA A 1 294 ? -37.641 -31.192 -17.216 1.00 34.12 294 ALA A O 1
ATOM 2298 N N . ILE A 1 295 ? -36.304 -30.904 -18.978 1.00 36.81 295 ILE A N 1
ATOM 2299 C CA . ILE A 1 295 ? -36.025 -29.484 -18.664 1.00 36.81 295 ILE A CA 1
ATOM 2300 C C . ILE A 1 295 ? -36.863 -28.504 -19.509 1.00 36.81 295 ILE A C 1
ATOM 2302 O O . ILE A 1 295 ? -37.088 -27.371 -19.097 1.00 36.81 295 ILE A O 1
ATOM 2306 N N . LEU A 1 296 ? -37.460 -28.946 -20.621 1.00 31.59 296 LEU A N 1
ATOM 2307 C CA . LEU A 1 296 ? -38.379 -28.109 -21.414 1.00 31.59 296 LEU A CA 1
ATOM 2308 C C . LEU A 1 296 ? -39.844 -28.175 -20.937 1.00 31.59 296 LEU A C 1
ATOM 2310 O O . LEU A 1 296 ? -40.648 -27.316 -21.295 1.00 31.59 296 LEU A O 1
ATOM 2314 N N . GLY A 1 297 ? -40.184 -29.135 -20.070 1.00 35.47 297 GLY A N 1
ATOM 2315 C CA . GLY A 1 297 ? -41.516 -29.256 -19.463 1.00 35.47 297 GLY A CA 1
ATOM 2316 C C . GLY A 1 297 ? -41.799 -28.240 -18.350 1.00 35.47 297 GLY A C 1
ATOM 2317 O O . GLY A 1 297 ? -42.944 -27.831 -18.175 1.00 35.47 297 GLY A O 1
ATOM 2318 N N . PHE A 1 298 ? -40.776 -27.756 -17.638 1.00 38.84 298 PHE A N 1
ATOM 2319 C CA . PHE A 1 298 ? -40.966 -26.853 -16.492 1.00 38.84 298 PHE A CA 1
ATOM 2320 C C . PHE A 1 298 ? -41.043 -25.360 -16.850 1.00 38.84 298 PHE A C 1
ATOM 2322 O O . PHE A 1 298 ? -41.447 -24.559 -16.012 1.00 38.84 298 PHE A O 1
ATOM 2329 N N . ALA A 1 299 ? -40.756 -24.977 -18.099 1.00 40.19 299 ALA A N 1
ATOM 2330 C CA . ALA A 1 299 ? -40.863 -23.586 -18.552 1.00 40.19 299 ALA A CA 1
ATOM 2331 C C . ALA A 1 299 ? -42.224 -23.236 -19.197 1.00 40.19 299 ALA A C 1
ATOM 2333 O O . ALA A 1 299 ? -42.574 -22.062 -19.292 1.00 40.19 299 ALA A O 1
ATOM 2334 N N . LEU A 1 300 ? -43.020 -24.228 -19.622 1.00 40.03 300 LEU A N 1
ATOM 2335 C CA . LEU A 1 300 ? -44.278 -23.999 -20.360 1.00 40.03 300 LEU A CA 1
ATOM 2336 C C . LEU A 1 300 ? -45.554 -24.302 -19.555 1.00 40.03 300 LEU A C 1
ATOM 2338 O O . LEU A 1 300 ? -46.639 -23.844 -19.921 1.00 40.03 300 LEU A O 1
ATOM 2342 N N . LEU A 1 301 ? -45.441 -25.008 -18.429 1.00 42.62 301 LEU A N 1
ATOM 2343 C CA . LEU A 1 301 ? -46.579 -25.325 -17.559 1.00 42.62 301 LEU A CA 1
ATOM 2344 C C . LEU A 1 301 ? -47.196 -24.110 -16.823 1.00 42.62 301 LEU A C 1
ATOM 2346 O O . LEU A 1 301 ? -48.423 -24.089 -16.691 1.00 42.62 301 LEU A O 1
ATOM 2350 N N . PRO A 1 302 ? -46.457 -23.043 -16.445 1.00 41.50 302 PRO A N 1
ATOM 2351 C CA . PRO A 1 302 ? -47.079 -21.833 -15.891 1.00 41.50 302 PRO A CA 1
ATOM 2352 C C . PRO A 1 302 ? -47.849 -21.007 -16.940 1.00 41.50 302 PRO A C 1
ATOM 2354 O O . PRO A 1 302 ? -48.809 -20.312 -16.609 1.00 41.50 302 PRO A O 1
ATOM 2357 N N . LEU A 1 303 ? -47.474 -21.102 -18.223 1.00 44.50 303 LEU A N 1
ATOM 2358 C CA . LEU A 1 303 ? -48.061 -20.309 -19.314 1.00 44.50 303 LEU A CA 1
ATOM 2359 C C . LEU A 1 303 ? -49.347 -20.923 -19.895 1.00 44.50 303 LEU A C 1
ATOM 2361 O O . LEU A 1 303 ? -50.210 -20.196 -20.387 1.00 44.50 303 LEU A O 1
ATOM 2365 N N . LEU A 1 304 ? -49.533 -22.241 -19.783 1.00 43.00 304 LEU A N 1
ATOM 2366 C CA . LEU A 1 304 ? -50.780 -22.915 -20.172 1.00 43.00 304 LEU A CA 1
ATOM 2367 C C . LEU A 1 304 ? -51.859 -22.871 -19.074 1.00 43.00 304 LEU A C 1
ATOM 2369 O O . LEU A 1 304 ? -53.049 -22.840 -19.394 1.00 43.00 304 LEU A O 1
ATOM 2373 N N . ALA A 1 305 ? -51.475 -22.762 -17.797 1.00 48.31 305 ALA A N 1
ATOM 2374 C CA . ALA A 1 305 ? -52.418 -22.570 -16.691 1.00 48.31 305 ALA A CA 1
ATOM 2375 C C . ALA A 1 305 ? -53.056 -21.161 -16.675 1.00 48.31 305 ALA A C 1
ATOM 2377 O O . ALA A 1 305 ? -54.209 -21.010 -16.272 1.00 48.31 305 ALA A O 1
ATOM 2378 N N . LEU A 1 306 ? -52.368 -20.136 -17.197 1.00 45.03 306 LEU A N 1
ATOM 2379 C CA . LEU A 1 306 ? -52.901 -18.767 -17.315 1.00 45.03 306 LEU A CA 1
ATOM 2380 C C . LEU A 1 306 ? -53.861 -18.561 -18.502 1.00 45.03 306 LEU A C 1
ATOM 2382 O O . LEU A 1 306 ? -54.626 -17.598 -18.508 1.00 45.03 306 LEU A O 1
ATOM 2386 N N . ARG A 1 307 ? -53.893 -19.474 -19.483 1.00 48.12 307 ARG A N 1
ATOM 2387 C CA . ARG A 1 307 ? -54.784 -19.374 -20.657 1.00 48.12 307 ARG A CA 1
ATOM 2388 C C . ARG A 1 307 ? -56.096 -20.157 -20.529 1.00 48.12 307 ARG A C 1
ATOM 2390 O O . ARG A 1 307 ? -56.972 -19.996 -21.371 1.00 48.12 307 ARG A O 1
ATOM 2397 N N . LYS A 1 308 ? -56.272 -20.944 -19.459 1.00 47.09 308 LYS A N 1
ATOM 2398 C CA . LYS A 1 308 ? -57.511 -21.696 -19.168 1.00 47.09 308 LYS A CA 1
ATOM 2399 C C . LYS A 1 308 ? -58.451 -21.022 -18.152 1.00 47.09 308 LYS A C 1
ATOM 2401 O O . LYS A 1 308 ? -59.492 -21.583 -17.846 1.00 47.09 308 LYS A O 1
ATOM 2406 N N . LYS A 1 309 ? -58.125 -19.811 -17.675 1.00 48.75 309 LYS A N 1
ATOM 2407 C CA . LYS A 1 309 ? -59.016 -18.935 -16.873 1.00 48.75 309 LYS A CA 1
ATOM 2408 C C . LYS A 1 309 ? -59.609 -17.750 -17.659 1.00 48.75 309 LYS A C 1
ATOM 2410 O O . LYS A 1 309 ? -60.158 -16.827 -17.069 1.00 48.75 309 LYS A O 1
ATOM 2415 N N . ARG A 1 310 ? -59.501 -17.763 -18.991 1.00 48.81 310 ARG A N 1
ATOM 2416 C CA . ARG A 1 310 ? -60.180 -16.821 -19.899 1.00 48.81 310 ARG A CA 1
ATOM 2417 C C . ARG A 1 310 ? -60.806 -17.579 -21.073 1.00 48.81 310 ARG A C 1
ATOM 2419 O O . ARG A 1 310 ? -60.329 -17.491 -22.201 1.00 48.81 310 ARG A O 1
ATOM 2426 N N . LYS A 1 311 ? -61.835 -18.358 -20.763 1.00 44.84 311 LYS A N 1
ATOM 2427 C CA . LYS A 1 311 ? -62.993 -18.656 -21.609 1.00 44.84 311 LYS A CA 1
ATOM 2428 C C . LYS A 1 311 ? -64.181 -18.824 -20.679 1.00 44.84 311 LYS A C 1
ATOM 2430 O O . LYS A 1 311 ? -63.958 -19.423 -19.604 1.00 44.84 311 LYS A O 1
#

Sequence (311 aa):
AAKEVAKSGHTLEKKDGKWYFDGEPVKIVGIGRSEDERKDEAQYIGQVLEKAGFTVDVKIVDRRTASGIVYLKDPSGYGWNFYTEGWASSSNVKYSLFRIFQYYSSLLYAPGPVGWKWSPENRKRATLEEVLRFLGDGDIGAGLKMLNLDYYNTGEKIKPLLDWTADDFSLAIYTGEHNGVKMDTEAKYWDFNRLGLAIGLYESFRVFTAENWNFYAVNKRVKFGLVDPVVGLASHWMLRSATKGAAPTTSTTTTQTTTSQAGQTVTVTQTVTQTVTETTTQTAAGGGVCGPAAILGFALLPLLALRKKRK

Solvent-accessible surface area (backbone atoms only — not comparable to full-atom values): 19327 Å² total; per-residue (Å²): 105,47,75,58,41,41,75,75,78,42,50,53,48,75,55,98,70,30,36,26,46,75,86,40,70,41,72,44,32,35,38,14,31,63,88,54,72,36,33,59,50,34,51,50,54,41,52,55,43,38,74,76,10,40,46,66,47,70,46,72,33,51,71,69,58,45,49,44,62,71,55,55,45,64,70,90,68,63,83,59,74,48,66,52,79,85,80,80,80,60,76,76,58,97,81,61,53,46,61,44,30,62,77,42,16,77,84,59,71,46,56,50,90,54,72,42,65,78,41,84,92,76,54,86,70,66,31,40,46,60,48,24,18,64,68,24,82,67,35,52,70,52,15,45,61,74,67,68,43,77,61,60,62,43,75,79,66,34,54,90,47,33,81,35,32,24,50,51,37,21,45,19,56,57,70,38,45,40,97,90,46,70,49,85,44,71,47,44,48,53,34,44,52,52,53,21,46,51,40,31,54,72,70,46,92,69,87,84,84,86,84,87,88,85,74,86,90,73,60,83,51,53,37,62,79,40,73,39,88,41,59,38,78,73,35,74,64,19,67,74,32,52,39,80,33,76,76,87,79,78,83,72,87,70,88,73,87,79,85,68,89,84,89,70,92,77,90,75,89,70,90,75,88,76,86,79,79,86,76,91,75,90,80,85,88,83,87,85,92,78,82,80,79,74,67,72,59,73,75,49,56,70,63,56,62,65,58,69,78,72,123